Protein AF-X0YEM8-F1 (afdb_monomer_lite)

Sequence (252 aa):
GNGTISANGGGRAYGDGAGGRVKIEYATKDTTNPIDADKVYAHTGTGGDLGGAGTIFYKPSSQTSGDLVVDNNNNAGRDTPIPTNSFAGTLPTLTLEKVAIRGKAKVGIPEDVNLVVNGDFINTNGTFTAGTNSTVILATTNQVRVTGSNTFYNLTCATARKVISFEAGRTNTVNGQLYLRRVTLISTEPEMWWGLNLDKDTGSHDVRVVAVQDSDARAGQEIVAEASWDNGHNENWLFLKPVGLRFMEGRI

Foldseek 3Di:
DLAAAAQEQDADQAETGFWEEAEDEEADDDPVRHPPPVRYATAYDDHHATAAWYWYWYHHPPDPATEIETAHQLDQHDADEDDFDDDPDAQTEDEHQEYAYDNAGHYEHEASHEYEHQEEYHYDHYAAAYYHNYEYEDEHQEEYEHEAEYEAQHYEYDNAPYEYEYEFPHEYEHAAEYEAERYEYYYPDAPGEDEYAQAAPHGDYDAEQYEYHRYEHVNHAQAEHECYHDPDNYHSYHDHRHPPDDDPPDDD

Organism: NCBI:txid412755

pLDDT: mean 90.94, std 12.31, range [40.94, 98.88]

Secondary structure (DSSP, 8-state):
----EEEE----TT--PPP-EEEEEES--SSSS---GGGEEEE--SSSS--BPEEEEEEETT-SS-EEEEE-TT---BEEEPP----TTS--EEEESEEEEETT-EEEEPTT-EEEESS-EEESS-EEEEPTT-EEEE--SSEEEEES-EEESEEEE-STTEEEEEPTT-EEEESSEEEEESEEEEESSTTSPEEEEE-TTT-EEEEES-EE-SEE-TTSPPEEEET-EE-S--BSEEEEPPTT--------

Radius of gyration: 20.25 Å; chains: 1; bounding box: 51×45×61 Å

Structure (mmCIF, N/CA/C/O backbone):
data_AF-X0YEM8-F1
#
_entry.id   AF-X0YEM8-F1
#
loop_
_atom_site.group_PDB
_atom_site.id
_atom_site.type_symbol
_atom_site.label_atom_id
_atom_site.label_alt_id
_atom_site.label_comp_id
_atom_site.label_asym_id
_atom_site.label_entity_id
_atom_site.label_seq_id
_atom_site.pdbx_PDB_ins_code
_atom_site.Cartn_x
_atom_site.Cartn_y
_atom_site.Cartn_z
_atom_site.occupancy
_atom_site.B_iso_or_equiv
_atom_site.auth_seq_id
_atom_site.auth_comp_id
_atom_site.auth_asym_id
_atom_site.auth_atom_id
_atom_site.pdbx_PDB_model_num
ATOM 1 N N . GLY A 1 1 ? 16.562 -21.104 -20.573 1.00 63.62 1 GLY A N 1
ATOM 2 C CA . GLY A 1 1 ? 17.250 -20.089 -21.401 1.00 63.62 1 GLY A CA 1
ATOM 3 C C . GLY A 1 1 ? 17.574 -18.859 -20.566 1.00 63.62 1 GLY A C 1
ATOM 4 O O . GLY A 1 1 ? 16.919 -18.646 -19.550 1.00 63.62 1 GLY A O 1
ATOM 5 N N . ASN A 1 2 ? 18.562 -18.063 -20.987 1.00 76.62 2 ASN A N 1
ATOM 6 C CA . ASN A 1 2 ? 19.033 -16.854 -20.281 1.00 76.62 2 ASN A CA 1
ATOM 7 C C . ASN A 1 2 ? 18.440 -15.548 -20.846 1.00 76.62 2 ASN A C 1
ATOM 9 O O . ASN A 1 2 ? 18.997 -14.478 -20.628 1.00 76.62 2 ASN A O 1
ATOM 13 N N . GLY A 1 3 ? 17.354 -15.636 -21.622 1.00 85.12 3 GLY A N 1
ATOM 14 C CA . GLY A 1 3 ? 16.717 -14.465 -22.225 1.00 85.12 3 GLY A CA 1
ATOM 15 C C . GLY A 1 3 ? 16.134 -13.521 -21.175 1.00 85.12 3 GLY A C 1
ATOM 16 O O . GLY A 1 3 ? 15.725 -13.962 -20.102 1.00 85.12 3 GLY A O 1
ATOM 17 N N . THR A 1 4 ? 16.086 -12.234 -21.507 1.00 90.88 4 THR A N 1
ATOM 18 C CA . THR A 1 4 ? 15.540 -11.177 -20.654 1.00 90.88 4 THR A CA 1
ATOM 19 C C . THR A 1 4 ? 14.466 -10.389 -21.396 1.00 90.88 4 THR A C 1
ATOM 21 O O . THR A 1 4 ? 14.486 -10.273 -22.622 1.00 90.88 4 THR A O 1
ATOM 24 N N . ILE A 1 5 ? 13.521 -9.836 -20.640 1.00 93.06 5 ILE A N 1
ATOM 25 C CA . ILE A 1 5 ? 12.563 -8.834 -21.106 1.00 93.06 5 ILE A CA 1
ATOM 26 C C . ILE A 1 5 ? 12.944 -7.535 -20.404 1.00 93.06 5 ILE A C 1
ATOM 28 O O . ILE A 1 5 ? 12.962 -7.483 -19.177 1.00 93.06 5 ILE A O 1
ATOM 32 N N . SER A 1 6 ? 13.281 -6.494 -21.163 1.00 92.94 6 SER A N 1
ATOM 33 C CA . SER A 1 6 ? 13.756 -5.230 -20.599 1.00 92.94 6 SER A CA 1
ATOM 34 C C . SER A 1 6 ? 13.054 -4.040 -21.238 1.00 92.94 6 SER A C 1
ATOM 36 O O . SER A 1 6 ? 13.001 -3.925 -22.461 1.00 92.94 6 SER A O 1
ATOM 38 N N . ALA A 1 7 ? 12.539 -3.150 -20.395 1.00 93.81 7 ALA A N 1
ATOM 39 C CA . ALA A 1 7 ? 11.988 -1.856 -20.765 1.00 93.81 7 ALA A CA 1
ATOM 40 C C . ALA A 1 7 ? 12.703 -0.755 -19.959 1.00 93.81 7 ALA A C 1
ATOM 42 O O . ALA A 1 7 ? 12.150 -0.184 -19.016 1.00 93.81 7 ALA A O 1
ATOM 43 N N . ASN A 1 8 ? 13.972 -0.519 -20.301 1.00 90.31 8 ASN A N 1
ATOM 44 C CA . ASN A 1 8 ? 14.860 0.434 -19.633 1.00 90.31 8 ASN A CA 1
ATOM 45 C C . ASN A 1 8 ? 14.820 1.813 -20.319 1.00 90.31 8 ASN A C 1
ATOM 47 O O . ASN A 1 8 ? 14.841 1.898 -21.548 1.00 90.31 8 ASN A O 1
ATOM 51 N N . GLY A 1 9 ? 14.797 2.876 -19.515 1.00 91.44 9 GLY A N 1
ATOM 52 C CA . GLY A 1 9 ? 14.817 4.274 -19.954 1.00 91.44 9 GLY A CA 1
ATOM 53 C C . GLY A 1 9 ? 16.081 4.755 -20.689 1.00 91.44 9 GLY A C 1
ATOM 54 O O . GLY A 1 9 ? 16.074 5.842 -21.267 1.00 91.44 9 GLY A O 1
ATOM 55 N N . GLY A 1 10 ? 17.156 3.966 -20.717 1.00 88.31 10 GLY A N 1
ATOM 56 C CA . GLY A 1 10 ? 18.392 4.259 -21.440 1.00 88.31 10 GLY A CA 1
ATOM 57 C C . GLY A 1 10 ? 19.529 4.739 -20.537 1.00 88.31 10 GLY A C 1
ATOM 58 O O . GLY A 1 10 ? 19.727 4.223 -19.445 1.00 88.31 10 GLY A O 1
ATOM 59 N N . GLY A 1 11 ? 20.344 5.662 -21.041 1.00 81.75 11 GLY A N 1
ATOM 60 C CA . GLY A 1 11 ? 21.534 6.151 -20.346 1.00 81.75 11 GLY A CA 1
ATOM 61 C C . GLY A 1 11 ? 22.228 7.236 -21.160 1.00 81.75 11 GLY A C 1
ATOM 62 O O . GLY A 1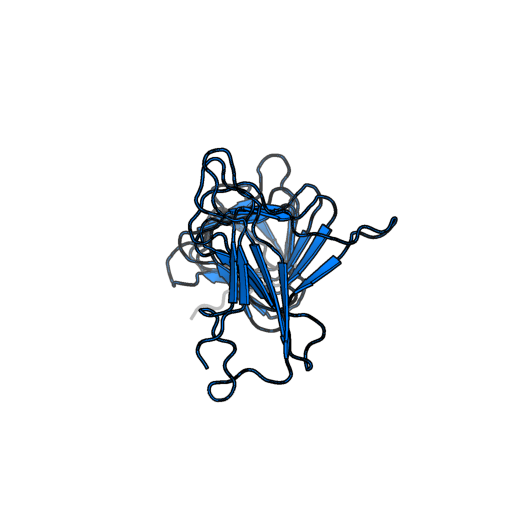 11 ? 23.097 6.922 -21.978 1.00 81.75 11 GLY A O 1
ATOM 63 N N . ARG A 1 12 ? 21.844 8.504 -20.996 1.00 76.75 12 ARG A N 1
ATOM 64 C CA . ARG A 1 12 ? 22.531 9.647 -21.628 1.00 76.75 12 ARG A CA 1
ATOM 65 C C . ARG A 1 12 ? 22.916 10.703 -20.598 1.00 76.75 12 ARG A C 1
ATOM 67 O O . ARG A 1 12 ? 22.253 10.894 -19.590 1.00 76.75 12 ARG A O 1
ATOM 74 N N . ALA A 1 13 ? 23.998 11.428 -20.883 1.00 77.25 13 ALA A N 1
ATOM 75 C CA . ALA A 1 13 ? 24.589 12.393 -19.950 1.00 77.25 13 ALA A CA 1
ATOM 76 C C . ALA A 1 13 ? 23.632 13.514 -19.499 1.00 77.25 13 ALA A C 1
ATOM 78 O O . ALA A 1 13 ? 23.799 14.045 -18.407 1.00 77.25 13 ALA A O 1
ATOM 79 N N . TYR A 1 14 ? 22.637 13.860 -20.322 1.00 78.19 14 TYR A N 1
ATOM 80 C CA . TYR A 1 14 ? 21.722 14.984 -20.087 1.00 78.19 14 TYR A CA 1
ATOM 81 C C . TYR A 1 14 ? 20.282 14.554 -19.781 1.00 78.19 14 TYR A C 1
ATOM 83 O O . TYR A 1 14 ? 19.378 15.382 -19.841 1.00 78.19 14 TYR A O 1
ATOM 91 N N . GLY A 1 15 ? 20.062 13.273 -19.474 1.00 80.19 15 GLY A N 1
ATOM 92 C CA . GLY A 1 15 ? 18.762 12.762 -19.057 1.00 80.19 15 GLY A CA 1
ATOM 93 C C . GLY A 1 15 ? 18.400 11.428 -19.689 1.00 80.19 15 GLY A C 1
ATOM 94 O O . GLY A 1 15 ? 18.788 11.120 -20.822 1.00 80.19 15 GLY A O 1
ATOM 95 N N . ASP A 1 16 ? 17.601 10.680 -18.944 1.00 85.25 16 ASP A N 1
ATOM 96 C CA . ASP A 1 16 ? 17.104 9.369 -19.318 1.00 85.25 16 ASP A CA 1
ATOM 97 C C . ASP A 1 16 ? 15.598 9.369 -19.548 1.00 85.25 16 ASP A C 1
ATOM 99 O O . ASP A 1 16 ? 14.837 10.161 -18.987 1.00 85.25 16 ASP A O 1
ATOM 103 N N . GLY A 1 17 ? 15.150 8.413 -20.358 1.00 87.69 17 GLY A N 1
ATOM 104 C CA . GLY A 1 17 ? 13.744 8.054 -20.398 1.00 87.69 17 GLY A CA 1
ATOM 105 C C . GLY A 1 17 ? 13.287 7.462 -19.064 1.00 87.69 17 GLY A C 1
ATOM 106 O O . GLY A 1 17 ? 14.077 6.949 -18.272 1.00 87.69 17 GLY A O 1
ATOM 107 N N . ALA A 1 18 ? 11.977 7.496 -18.830 1.00 90.69 18 ALA A N 1
ATOM 108 C CA . ALA A 1 18 ? 11.372 6.706 -17.766 1.00 90.69 18 ALA A CA 1
ATOM 109 C C . ALA A 1 18 ? 11.476 5.204 -18.074 1.00 90.69 18 ALA A C 1
ATOM 111 O O . ALA A 1 18 ? 11.616 4.796 -19.232 1.00 90.69 18 ALA A O 1
ATOM 112 N N . GLY A 1 19 ? 11.353 4.377 -17.039 1.00 91.56 19 GLY A N 1
ATOM 113 C CA . GLY A 1 19 ? 11.142 2.951 -17.217 1.00 91.56 19 GLY A CA 1
ATOM 114 C C . GLY A 1 19 ? 9.874 2.684 -18.021 1.00 91.56 19 GLY A C 1
ATOM 115 O O . GLY A 1 19 ? 8.855 3.362 -17.881 1.00 91.56 19 GLY A O 1
ATOM 116 N N . GLY A 1 20 ? 9.944 1.694 -18.906 1.00 92.50 20 GLY A N 1
ATOM 117 C CA . GLY A 1 20 ? 8.800 1.316 -19.719 1.00 92.50 20 GLY A CA 1
ATOM 118 C C . GLY A 1 20 ? 7.769 0.498 -18.940 1.00 92.50 20 GLY A C 1
ATOM 119 O O . GLY A 1 20 ? 7.817 0.350 -17.717 1.00 92.50 20 GLY A O 1
ATOM 120 N N . ARG A 1 21 ? 6.804 -0.048 -19.681 1.00 92.75 21 ARG A N 1
ATOM 121 C CA . ARG A 1 21 ? 5.736 -0.891 -19.138 1.00 92.75 21 ARG A CA 1
ATOM 122 C C . ARG A 1 21 ? 5.833 -2.267 -19.765 1.00 92.75 21 ARG A C 1
ATOM 124 O O . ARG A 1 21 ? 5.813 -2.385 -20.988 1.00 92.75 21 ARG A O 1
ATOM 131 N N . VAL A 1 22 ? 5.913 -3.290 -18.932 1.00 94.50 22 VAL A N 1
ATOM 132 C CA . VAL A 1 22 ? 5.922 -4.686 -19.361 1.00 94.50 22 VAL A CA 1
ATOM 133 C C . VAL A 1 22 ? 4.646 -5.345 -18.858 1.00 94.50 22 VAL A C 1
ATOM 135 O O . VAL A 1 22 ? 4.311 -5.245 -17.682 1.00 94.50 22 VAL A O 1
ATOM 138 N N . LYS A 1 23 ? 3.925 -6.031 -19.743 1.00 94.31 23 LYS A N 1
ATOM 139 C CA . LYS A 1 23 ? 2.783 -6.869 -19.377 1.00 94.31 23 LYS A CA 1
ATOM 140 C C . LYS A 1 23 ? 3.095 -8.309 -19.747 1.00 94.31 23 LYS A C 1
ATOM 142 O O . LYS A 1 23 ? 3.463 -8.576 -20.888 1.00 94.31 23 LYS A O 1
ATOM 147 N N . ILE A 1 24 ? 2.924 -9.216 -18.794 1.00 93.81 24 ILE A N 1
ATOM 148 C CA . ILE A 1 24 ? 3.114 -10.651 -18.989 1.00 93.81 24 ILE A CA 1
ATOM 149 C C . ILE A 1 24 ? 1.841 -11.364 -18.547 1.00 93.81 24 ILE A C 1
ATOM 151 O O . ILE A 1 24 ? 1.489 -11.364 -17.366 1.00 93.81 24 ILE A O 1
ATOM 155 N N . GLU A 1 25 ? 1.163 -11.977 -19.514 1.00 94.44 25 GLU A N 1
ATOM 156 C CA . GLU A 1 25 ? 0.054 -12.899 -19.275 1.00 94.44 25 GLU A CA 1
ATOM 157 C C . GLU A 1 25 ? 0.549 -14.334 -19.451 1.00 94.44 25 GLU A C 1
ATOM 159 O O . GLU A 1 25 ? 1.291 -14.625 -20.390 1.00 94.44 25 GLU A O 1
ATOM 164 N N . TYR A 1 26 ? 0.185 -15.223 -18.532 1.00 92.75 26 TYR A N 1
ATOM 165 C CA . TYR A 1 26 ? 0.709 -16.591 -18.496 1.00 92.75 26 TYR A CA 1
ATOM 166 C C . TYR A 1 26 ? -0.333 -17.576 -17.966 1.00 92.75 26 TYR A C 1
ATOM 168 O O . TYR A 1 26 ? -1.237 -17.181 -17.245 1.00 92.75 26 TYR A O 1
ATOM 176 N N . ALA A 1 27 ? -0.227 -18.861 -18.308 1.00 93.06 27 ALA A N 1
ATOM 177 C CA . ALA A 1 27 ? -1.164 -19.872 -17.807 1.00 93.06 27 ALA A CA 1
ATOM 178 C C . ALA A 1 27 ? -0.830 -20.297 -16.370 1.00 93.06 27 ALA A C 1
ATOM 180 O O . ALA A 1 27 ? -1.664 -20.209 -15.471 1.00 93.06 27 ALA A O 1
ATOM 181 N N . THR A 1 28 ? 0.416 -20.717 -16.151 1.00 88.31 28 THR A N 1
ATOM 182 C CA . THR A 1 28 ? 0.949 -21.132 -14.851 1.00 88.31 28 THR A CA 1
ATOM 183 C C . THR A 1 28 ? 2.344 -20.550 -14.647 1.00 88.31 28 THR A C 1
ATOM 185 O O . THR A 1 28 ? 3.084 -20.318 -15.604 1.00 88.31 28 THR A O 1
ATOM 188 N N . LYS A 1 29 ? 2.685 -20.276 -13.387 1.00 85.56 29 LYS A N 1
ATOM 189 C CA . LYS A 1 29 ? 4.035 -19.927 -12.942 1.00 85.56 29 LYS A CA 1
ATOM 190 C C . LYS A 1 29 ? 4.343 -20.793 -11.731 1.00 85.56 29 LYS A C 1
ATOM 192 O O . LYS A 1 29 ? 3.634 -20.719 -10.731 1.00 85.56 29 LYS A O 1
ATOM 197 N N . ASP A 1 30 ? 5.395 -21.588 -11.824 1.00 82.00 30 ASP A N 1
ATOM 198 C CA . ASP A 1 30 ? 5.855 -22.488 -10.765 1.00 82.00 30 ASP A CA 1
ATOM 199 C C . ASP A 1 30 ? 7.374 -22.699 -10.883 1.00 82.00 30 ASP A C 1
ATOM 201 O O . ASP A 1 30 ? 8.042 -22.034 -11.676 1.00 82.00 30 ASP A O 1
ATOM 205 N N . THR A 1 31 ? 7.947 -23.591 -10.077 1.00 79.12 31 THR A N 1
ATOM 206 C CA . THR A 1 31 ? 9.392 -23.875 -10.093 1.00 79.12 31 THR A CA 1
ATOM 207 C C . THR A 1 31 ? 9.874 -24.545 -11.384 1.00 79.12 31 THR A C 1
ATOM 209 O O . THR A 1 31 ? 11.061 -24.477 -11.693 1.00 79.12 31 THR A O 1
ATOM 212 N N . THR A 1 32 ? 8.980 -25.174 -12.148 1.00 79.25 32 THR A N 1
ATOM 213 C CA . THR A 1 32 ? 9.265 -25.812 -13.444 1.00 79.25 32 THR A CA 1
ATOM 214 C C . THR A 1 32 ? 9.013 -24.876 -14.630 1.00 79.25 32 THR A C 1
ATOM 216 O O . THR A 1 32 ? 9.669 -25.008 -15.660 1.00 79.25 32 THR A O 1
ATOM 219 N N . ASN A 1 33 ? 8.137 -23.882 -14.458 1.00 75.00 33 ASN A N 1
ATOM 220 C CA . ASN A 1 33 ? 7.834 -22.810 -15.407 1.00 75.00 33 ASN A CA 1
ATOM 221 C C . ASN A 1 33 ? 8.029 -21.432 -14.749 1.00 75.00 33 ASN A C 1
ATOM 223 O O . ASN A 1 33 ? 7.054 -20.694 -14.547 1.00 75.00 33 ASN A O 1
ATOM 227 N N . PRO A 1 34 ? 9.261 -21.065 -14.356 1.00 80.31 34 PRO A N 1
ATOM 228 C CA . PRO A 1 34 ? 9.466 -19.820 -13.649 1.00 80.31 34 PRO A CA 1
ATOM 229 C C . PRO A 1 34 ? 9.387 -18.637 -14.614 1.00 80.31 34 PRO A C 1
ATOM 231 O O . PRO A 1 34 ? 9.993 -18.618 -15.685 1.00 80.31 34 PRO A O 1
ATOM 234 N N . ILE A 1 35 ? 8.682 -17.594 -14.185 1.00 82.50 35 ILE A N 1
ATOM 235 C CA . ILE A 1 35 ? 8.931 -16.238 -14.671 1.00 82.50 35 ILE A CA 1
ATOM 236 C C . ILE A 1 35 ? 9.874 -15.617 -13.652 1.00 82.50 35 ILE A C 1
ATOM 238 O O . ILE A 1 35 ? 9.424 -15.092 -12.624 1.00 82.50 35 ILE A O 1
ATOM 242 N N . ASP A 1 36 ? 11.172 -15.788 -13.904 1.00 75.38 36 ASP A N 1
ATOM 243 C CA . ASP A 1 36 ? 12.240 -15.278 -13.050 1.00 75.38 36 ASP A CA 1
ATOM 244 C C . ASP A 1 36 ? 12.080 -13.762 -12.933 1.00 75.38 36 ASP A C 1
ATOM 246 O O . ASP A 1 36 ? 12.206 -13.032 -13.920 1.00 75.38 36 ASP A O 1
ATOM 250 N N . ALA A 1 37 ? 11.788 -13.281 -11.723 1.00 72.19 37 ALA A N 1
ATOM 251 C CA . ALA A 1 37 ? 11.669 -11.845 -11.468 1.00 72.19 37 ALA A CA 1
ATOM 252 C C . ALA A 1 37 ? 12.976 -11.109 -11.813 1.00 72.19 37 ALA A C 1
ATOM 254 O O . ALA A 1 37 ? 12.942 -9.944 -12.194 1.00 72.19 37 ALA A O 1
ATOM 255 N N . ASP A 1 38 ? 14.098 -11.830 -11.771 1.00 79.56 38 ASP A N 1
ATOM 256 C CA . ASP A 1 38 ? 15.428 -11.370 -12.157 1.00 79.56 38 ASP A CA 1
ATOM 257 C C . ASP A 1 38 ? 15.692 -11.486 -13.666 1.00 79.56 38 ASP A C 1
ATOM 259 O O . ASP A 1 38 ? 16.839 -11.468 -14.087 1.00 79.56 38 ASP A O 1
ATOM 263 N N . LYS A 1 39 ? 14.671 -11.667 -14.509 1.00 86.88 39 LYS A N 1
ATOM 264 C CA . LYS A 1 39 ? 14.808 -11.636 -15.980 1.00 86.88 39 LYS A CA 1
ATOM 265 C C . LYS A 1 39 ? 13.842 -10.673 -16.654 1.00 86.88 39 LYS A C 1
ATOM 267 O O . LYS A 1 39 ? 13.898 -10.512 -17.875 1.00 86.88 39 LYS A O 1
ATOM 272 N N . VAL A 1 40 ? 12.968 -10.035 -15.882 1.00 93.00 40 VAL A N 1
ATOM 273 C CA . VAL A 1 40 ? 12.006 -9.055 -16.376 1.00 93.00 40 VAL A CA 1
ATOM 274 C C . VAL A 1 40 ? 12.265 -7.740 -15.666 1.00 93.00 40 VAL A C 1
ATOM 276 O O . VAL A 1 40 ? 12.087 -7.630 -14.456 1.00 93.00 40 VAL A O 1
ATOM 279 N N . TYR A 1 41 ? 12.667 -6.736 -16.433 1.00 92.25 41 TYR A N 1
ATOM 280 C CA . TYR A 1 41 ? 13.091 -5.451 -15.903 1.00 92.25 41 TYR A CA 1
ATOM 281 C C . TYR A 1 41 ? 12.315 -4.319 -16.557 1.00 92.25 41 TYR A C 1
ATOM 283 O O . TYR A 1 41 ? 12.183 -4.248 -17.779 1.00 92.25 41 TYR A O 1
ATOM 291 N N . ALA A 1 42 ? 11.850 -3.393 -15.733 1.00 94.88 42 ALA A N 1
ATOM 292 C CA . ALA A 1 42 ? 11.354 -2.106 -16.171 1.00 94.88 42 ALA A CA 1
ATOM 293 C C . ALA A 1 42 ? 11.794 -1.084 -15.126 1.00 94.88 42 ALA A C 1
ATOM 295 O O . ALA A 1 42 ? 11.372 -1.176 -13.979 1.00 94.88 42 ALA A O 1
ATOM 296 N N . HIS A 1 43 ? 12.663 -0.152 -15.506 1.00 95.19 43 HIS A N 1
ATOM 297 C CA . HIS A 1 43 ? 13.191 0.892 -14.625 1.00 95.19 43 HIS A CA 1
ATOM 298 C C . HIS A 1 43 ? 13.784 2.036 -15.455 1.00 95.19 43 HIS A C 1
ATOM 300 O O . HIS A 1 43 ? 14.072 1.857 -16.643 1.00 95.19 43 HIS A O 1
ATOM 306 N N . THR A 1 44 ? 13.974 3.208 -14.845 1.00 94.06 44 THR A N 1
ATOM 307 C CA . THR A 1 44 ? 14.719 4.306 -15.482 1.00 94.06 44 THR A CA 1
ATOM 308 C C . THR A 1 44 ? 16.151 3.888 -15.834 1.00 94.06 44 THR A C 1
ATOM 310 O O . THR A 1 44 ? 16.6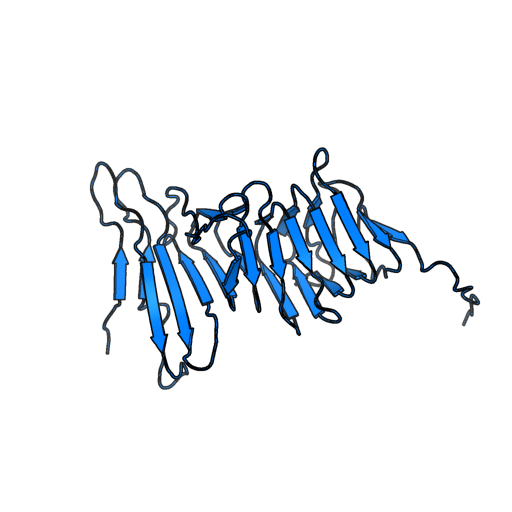60 2.876 -15.344 1.00 94.06 44 THR A O 1
ATOM 313 N N . GLY A 1 45 ? 16.806 4.680 -16.679 1.00 90.94 45 GLY A N 1
ATOM 314 C CA . GLY A 1 45 ? 18.241 4.571 -16.922 1.00 90.94 45 GLY A CA 1
ATOM 315 C C . GLY A 1 45 ? 19.123 4.955 -15.722 1.00 90.94 45 GLY A C 1
ATOM 316 O O . GLY A 1 45 ? 18.651 5.053 -14.591 1.00 90.94 45 GLY A O 1
ATOM 317 N N . THR A 1 46 ? 20.421 5.154 -15.966 1.00 88.94 46 THR A N 1
ATOM 318 C CA . THR A 1 46 ? 21.407 5.579 -14.948 1.00 88.94 46 THR A CA 1
ATOM 319 C C . THR A 1 46 ? 22.186 6.862 -15.299 1.00 88.94 46 THR A C 1
ATOM 321 O O . THR A 1 46 ? 23.171 7.176 -14.633 1.00 88.94 46 THR A O 1
ATOM 324 N N . GLY A 1 47 ? 21.832 7.567 -16.371 1.00 83.06 47 GLY A N 1
ATOM 325 C CA . GLY A 1 47 ? 22.480 8.778 -16.873 1.00 83.06 47 GLY A CA 1
ATOM 326 C C . GLY A 1 47 ? 21.723 10.073 -16.551 1.00 83.06 47 GLY A C 1
ATOM 327 O O . GLY A 1 47 ? 20.503 10.147 -16.645 1.00 83.06 47 GLY A O 1
ATOM 328 N N . GLY A 1 48 ? 22.476 11.128 -16.217 1.00 86.38 48 GLY A N 1
ATOM 329 C CA . GLY A 1 48 ? 21.945 12.485 -16.046 1.00 86.38 48 GLY A CA 1
ATOM 330 C C . GLY A 1 48 ? 20.723 12.560 -15.122 1.00 86.38 48 GLY A C 1
ATOM 331 O O . GLY A 1 48 ? 20.723 12.002 -14.024 1.00 86.38 48 GLY A O 1
ATOM 332 N N . ASP A 1 49 ? 19.685 13.262 -15.582 1.00 89.62 49 ASP A N 1
ATOM 333 C CA . ASP A 1 49 ? 18.384 13.319 -14.918 1.00 89.62 49 ASP A CA 1
ATOM 334 C C . ASP A 1 49 ? 17.588 12.024 -15.128 1.00 89.62 49 ASP A C 1
ATOM 336 O O . ASP A 1 49 ? 17.219 11.662 -16.246 1.00 89.62 49 ASP A O 1
ATOM 340 N N . LEU A 1 50 ? 17.278 11.348 -14.023 1.00 92.88 50 LEU A N 1
ATOM 341 C CA . LEU A 1 50 ? 16.614 10.048 -14.027 1.00 92.88 50 LEU A CA 1
ATOM 342 C C . LEU A 1 50 ? 15.094 10.208 -14.183 1.00 92.88 50 LEU A C 1
ATOM 344 O O . LEU A 1 50 ? 14.445 10.914 -13.402 1.00 92.88 50 LEU A O 1
ATOM 348 N N . GLY A 1 51 ? 14.516 9.512 -15.161 1.00 93.00 51 GLY A N 1
ATOM 349 C CA . GLY A 1 51 ? 13.077 9.433 -15.386 1.00 93.00 51 GLY A CA 1
ATOM 350 C C . GLY A 1 51 ? 12.319 8.649 -14.306 1.00 93.00 51 GLY A C 1
ATOM 351 O O . GLY A 1 51 ? 12.855 8.278 -13.260 1.00 93.00 51 GLY A O 1
ATOM 352 N N . GLY A 1 52 ? 11.026 8.428 -14.547 1.00 94.44 52 GLY A N 1
ATOM 353 C CA . GLY A 1 52 ? 10.178 7.624 -13.664 1.00 94.44 52 GLY A CA 1
ATOM 354 C C . GLY A 1 52 ? 10.571 6.145 -13.634 1.00 94.44 52 GLY A C 1
ATOM 355 O O . GLY A 1 52 ? 11.255 5.645 -14.528 1.00 94.44 52 GLY A O 1
ATOM 356 N N . ALA A 1 53 ? 10.105 5.440 -12.610 1.00 96.06 53 ALA A N 1
ATOM 357 C CA . ALA A 1 53 ? 10.197 3.993 -12.487 1.00 96.06 53 ALA A CA 1
ATOM 358 C C . ALA A 1 53 ? 9.508 3.271 -13.648 1.00 96.06 53 ALA A C 1
ATOM 360 O O . ALA A 1 53 ? 8.629 3.813 -14.319 1.00 96.06 53 ALA A O 1
ATOM 361 N N . GLY A 1 54 ? 9.903 2.021 -13.873 1.00 95.75 54 GLY A N 1
ATOM 362 C CA . GLY A 1 54 ? 9.192 1.149 -14.792 1.00 95.75 54 GLY A CA 1
ATOM 363 C C . GLY A 1 54 ? 8.151 0.319 -14.062 1.00 95.75 54 GLY A C 1
ATOM 364 O O . GLY A 1 54 ? 8.164 0.183 -12.837 1.00 95.75 54 GLY A O 1
ATOM 365 N N . THR A 1 55 ? 7.227 -0.241 -14.836 1.00 95.44 55 THR A N 1
ATOM 366 C CA . THR A 1 55 ? 6.146 -1.075 -14.304 1.00 95.44 55 THR A CA 1
ATOM 367 C C . THR A 1 55 ? 6.119 -2.428 -14.988 1.00 95.44 55 THR A C 1
ATOM 369 O O . THR A 1 55 ? 6.341 -2.541 -16.196 1.00 95.44 55 THR A O 1
ATOM 372 N N . ILE A 1 56 ? 5.825 -3.463 -14.210 1.00 95.50 56 ILE A N 1
ATOM 373 C CA . ILE A 1 56 ? 5.654 -4.824 -14.700 1.00 95.50 56 ILE A CA 1
ATOM 374 C C . ILE A 1 56 ? 4.335 -5.358 -14.155 1.00 95.50 56 ILE A C 1
ATOM 376 O O . ILE A 1 56 ? 4.148 -5.435 -12.943 1.00 95.50 56 ILE A O 1
ATOM 380 N N . PHE A 1 57 ? 3.424 -5.723 -15.050 1.00 95.19 57 PHE A N 1
ATOM 381 C CA . PHE A 1 57 ? 2.140 -6.320 -14.710 1.00 95.19 57 PHE A CA 1
ATOM 382 C C . PHE A 1 57 ? 2.147 -7.811 -15.044 1.00 95.19 57 PHE A C 1
ATOM 384 O O . PHE A 1 57 ? 2.311 -8.190 -16.208 1.00 95.19 57 PHE A O 1
ATOM 391 N N . TYR A 1 58 ? 1.957 -8.646 -14.028 1.00 94.75 58 TYR A N 1
ATOM 392 C CA . TYR A 1 58 ? 1.911 -10.101 -14.137 1.00 94.75 58 TYR A CA 1
ATOM 393 C C . TYR A 1 58 ? 0.483 -10.586 -13.922 1.00 94.75 58 TYR A C 1
ATOM 395 O O . TYR A 1 58 ? -0.078 -10.375 -12.850 1.00 94.75 58 TYR A O 1
ATOM 403 N N . LYS A 1 59 ? -0.094 -11.285 -14.900 1.00 94.88 59 LYS A N 1
ATOM 404 C CA . LYS A 1 59 ? -1.463 -11.799 -14.795 1.00 94.88 59 LYS A CA 1
ATOM 405 C C . LYS A 1 59 ? -1.553 -13.270 -15.217 1.00 94.88 59 LYS A C 1
ATOM 407 O O . LYS A 1 59 ? -1.384 -13.557 -16.405 1.00 94.88 59 LYS A O 1
ATOM 412 N N . PRO A 1 60 ? -1.848 -14.202 -14.297 1.00 93.75 60 PRO A N 1
ATOM 413 C CA . PRO A 1 60 ? -2.172 -15.563 -14.685 1.00 93.75 60 PRO A CA 1
ATOM 414 C C . PRO A 1 60 ? -3.545 -15.608 -15.374 1.00 93.75 60 PRO A C 1
ATOM 416 O O . PRO A 1 60 ? -4.457 -14.858 -15.024 1.00 93.75 60 PRO A O 1
ATOM 419 N N . SER A 1 61 ? -3.730 -16.513 -16.333 1.00 94.44 61 SER A N 1
ATOM 420 C CA . SER A 1 61 ? -4.978 -16.647 -17.096 1.00 94.44 61 SER A CA 1
ATOM 421 C C . SER A 1 61 ? -6.162 -17.103 -16.238 1.00 94.44 61 SER A C 1
ATOM 423 O O . SER A 1 61 ? -7.306 -16.979 -16.664 1.00 94.44 61 SER A O 1
ATOM 425 N N . SER A 1 62 ? -5.894 -17.636 -15.043 1.00 93.31 62 SER A N 1
ATOM 426 C CA . SER A 1 62 ? -6.897 -18.026 -14.049 1.00 93.31 62 SER A CA 1
ATOM 427 C C . SER A 1 62 ? -7.432 -16.859 -13.212 1.00 93.31 62 SER A C 1
ATOM 429 O O . SER A 1 62 ? -8.457 -17.025 -12.555 1.00 93.31 62 SER A O 1
ATOM 431 N N . GLN A 1 63 ? -6.770 -15.696 -13.217 1.00 92.25 63 GLN A N 1
ATOM 432 C CA . GLN A 1 63 ? -7.184 -14.521 -12.447 1.00 92.25 63 GLN A CA 1
ATOM 433 C C . GLN A 1 63 ? -7.774 -13.434 -13.349 1.00 92.25 63 GLN A C 1
ATOM 435 O O . GLN A 1 63 ? -7.388 -13.239 -14.506 1.00 92.25 63 GLN A O 1
ATOM 440 N N . THR A 1 64 ? -8.730 -12.687 -12.802 1.00 91.44 64 THR A N 1
ATOM 441 C CA . THR A 1 64 ? -9.342 -11.534 -13.476 1.00 91.44 64 THR A CA 1
ATOM 442 C C . THR A 1 64 ? -8.452 -10.295 -13.391 1.00 91.44 64 THR A C 1
ATOM 444 O O . THR A 1 64 ? -8.410 -9.514 -14.345 1.00 91.44 64 THR A O 1
ATOM 447 N N . SER A 1 65 ? -7.692 -10.160 -12.302 1.00 93.00 65 SER A N 1
ATOM 448 C CA . SER A 1 65 ? -6.689 -9.120 -12.084 1.00 93.00 65 SER A CA 1
ATOM 449 C C . SER A 1 65 ? -5.288 -9.727 -11.912 1.00 93.00 65 SER A C 1
ATOM 451 O O . SER A 1 65 ? -5.112 -10.927 -12.116 1.00 93.00 65 SER A O 1
ATOM 453 N N . GLY A 1 66 ? -4.268 -8.909 -11.659 1.00 94.25 66 GLY A N 1
ATOM 454 C CA . GLY A 1 66 ? -2.885 -9.378 -11.576 1.00 94.25 66 GLY A CA 1
ATOM 455 C C . GLY A 1 66 ? -2.032 -8.548 -10.629 1.00 94.25 66 GLY A C 1
ATOM 456 O O . GLY A 1 66 ? -2.499 -7.572 -10.040 1.00 94.25 66 GLY A O 1
ATOM 457 N N . ASP A 1 67 ? -0.771 -8.936 -10.509 1.00 95.06 67 ASP A N 1
ATOM 458 C CA . ASP A 1 67 ? 0.219 -8.256 -9.685 1.00 95.06 67 ASP A CA 1
ATOM 459 C C . ASP A 1 67 ? 0.842 -7.091 -10.458 1.00 95.06 67 ASP A C 1
ATOM 461 O O . ASP A 1 67 ? 1.306 -7.266 -11.589 1.00 95.06 67 ASP A O 1
ATOM 465 N N . LEU A 1 68 ? 0.943 -5.924 -9.826 1.00 96.19 68 LEU A N 1
ATOM 466 C CA . LEU A 1 68 ? 1.751 -4.812 -10.316 1.00 96.19 68 LEU A CA 1
ATOM 467 C C . LEU A 1 68 ? 3.048 -4.710 -9.518 1.00 96.19 68 LEU A C 1
ATOM 469 O O . LEU A 1 68 ? 3.033 -4.584 -8.295 1.00 96.19 68 LEU A O 1
ATOM 473 N N . VAL A 1 69 ? 4.172 -4.688 -10.223 1.00 96.31 69 VAL A N 1
ATOM 474 C CA . VAL A 1 69 ? 5.482 -4.331 -9.681 1.00 96.31 69 VAL A CA 1
ATOM 475 C C . VAL A 1 69 ? 5.886 -2.978 -10.252 1.00 96.31 69 VAL A C 1
ATOM 477 O O . VAL A 1 69 ? 5.853 -2.789 -11.467 1.00 96.31 69 VAL A O 1
ATOM 480 N N . VAL A 1 70 ? 6.287 -2.052 -9.388 1.00 97.06 70 VAL A N 1
ATOM 481 C CA . VAL A 1 70 ? 6.899 -0.777 -9.757 1.00 97.06 70 VAL A CA 1
ATOM 482 C C . VAL A 1 70 ? 8.311 -0.745 -9.197 1.00 97.06 70 VAL A C 1
ATOM 484 O O . VAL A 1 70 ? 8.521 -0.875 -7.989 1.00 97.06 70 VAL A O 1
ATOM 487 N N . ASP A 1 71 ? 9.285 -0.608 -10.086 1.00 96.25 71 ASP A N 1
ATOM 488 C CA . ASP A 1 71 ? 10.695 -0.749 -9.756 1.00 96.25 71 ASP A CA 1
ATOM 489 C C . ASP A 1 71 ? 11.501 0.344 -10.447 1.00 96.25 71 ASP A C 1
ATOM 491 O O . ASP A 1 71 ? 11.301 0.640 -11.626 1.00 96.25 71 ASP A O 1
ATOM 495 N N . ASN A 1 72 ? 12.419 0.956 -9.706 1.00 95.69 72 ASN A N 1
ATOM 496 C CA . ASN A 1 72 ? 13.363 1.904 -10.279 1.00 95.69 72 ASN A CA 1
ATOM 497 C C . ASN A 1 72 ? 14.819 1.456 -10.147 1.00 95.69 72 ASN A C 1
ATOM 499 O O . ASN A 1 72 ? 15.728 2.246 -10.377 1.00 95.69 72 ASN A O 1
ATOM 503 N N . ASN A 1 73 ? 15.067 0.192 -9.795 1.00 95.12 73 ASN A N 1
ATOM 504 C CA . ASN A 1 73 ? 16.402 -0.393 -9.698 1.00 95.12 73 ASN A CA 1
ATOM 505 C C . ASN A 1 73 ? 17.363 0.439 -8.820 1.00 95.12 73 ASN A C 1
ATOM 507 O O . ASN A 1 73 ? 18.516 0.683 -9.159 1.00 95.12 73 ASN A O 1
ATOM 511 N N . ASN A 1 74 ? 16.846 0.923 -7.688 1.00 95.69 74 ASN A N 1
ATOM 512 C CA . ASN A 1 74 ? 17.514 1.802 -6.719 1.00 95.69 74 ASN A CA 1
ATOM 513 C C . ASN A 1 74 ? 17.876 3.211 -7.224 1.00 95.69 74 ASN A C 1
ATOM 515 O O . ASN A 1 74 ? 18.612 3.937 -6.539 1.00 95.69 74 ASN A O 1
ATOM 519 N N . ASN A 1 75 ? 17.306 3.638 -8.351 1.00 93.81 75 ASN A N 1
ATOM 520 C CA . ASN A 1 75 ? 17.438 4.989 -8.888 1.00 93.81 75 ASN A CA 1
ATOM 521 C C . ASN A 1 75 ? 16.361 5.914 -8.310 1.00 93.81 75 ASN A C 1
ATOM 523 O O . ASN A 1 75 ? 15.170 5.624 -8.361 1.00 93.81 75 ASN A O 1
ATOM 527 N N . ALA A 1 76 ? 16.765 7.061 -7.766 1.00 92.94 76 ALA A N 1
ATOM 528 C CA . ALA A 1 76 ? 15.849 8.032 -7.159 1.00 92.94 76 ALA A CA 1
ATOM 529 C C . ALA A 1 76 ? 15.268 9.007 -8.202 1.00 92.94 76 ALA A C 1
ATOM 531 O O . ALA A 1 76 ? 15.404 10.222 -8.067 1.00 92.94 76 ALA A O 1
ATOM 532 N N . GLY A 1 77 ? 14.655 8.465 -9.252 1.00 92.62 77 GLY A N 1
ATOM 533 C CA . GLY A 1 77 ? 14.106 9.235 -10.366 1.00 92.62 77 GLY A CA 1
ATOM 534 C C . GLY A 1 77 ? 12.834 10.032 -10.058 1.00 92.62 77 GLY A C 1
ATOM 535 O O . GLY A 1 77 ? 12.504 10.322 -8.899 1.00 92.62 77 GLY A O 1
ATOM 536 N N . ARG A 1 78 ? 12.143 10.436 -11.126 1.00 94.00 78 ARG A N 1
ATOM 537 C CA . ARG A 1 78 ? 10.876 11.187 -11.075 1.00 94.00 78 ARG A CA 1
ATOM 538 C C . ARG A 1 78 ? 9.695 10.302 -10.654 1.00 94.00 78 ARG A C 1
ATOM 540 O O . ARG A 1 78 ? 9.818 9.083 -10.532 1.00 94.00 78 ARG A O 1
ATOM 547 N N . ASP A 1 79 ? 8.552 10.938 -10.419 1.00 93.81 79 ASP A N 1
ATOM 548 C CA . ASP A 1 79 ? 7.316 10.245 -10.065 1.00 93.81 79 ASP A CA 1
ATOM 549 C C . ASP A 1 79 ? 6.815 9.360 -11.209 1.00 93.81 79 ASP A C 1
ATOM 551 O O . ASP A 1 79 ? 7.002 9.648 -12.392 1.00 93.81 79 ASP A O 1
ATOM 555 N N . THR A 1 80 ? 6.162 8.267 -10.831 1.00 94.06 80 THR A N 1
ATOM 556 C CA . THR A 1 80 ? 5.573 7.264 -11.722 1.00 94.06 80 THR A CA 1
ATOM 557 C C . THR A 1 80 ? 4.083 7.181 -11.415 1.00 94.06 80 THR A C 1
ATOM 559 O O . THR A 1 80 ? 3.672 6.373 -10.576 1.00 94.06 80 THR A O 1
ATOM 562 N N . PRO A 1 81 ? 3.257 8.045 -12.028 1.00 90.00 81 PRO A N 1
ATOM 563 C CA . PRO A 1 81 ? 1.814 7.965 -11.868 1.00 90.00 81 PRO A CA 1
ATOM 564 C C . PRO A 1 81 ? 1.310 6.632 -12.421 1.00 90.00 81 PRO A C 1
ATOM 566 O O . PRO A 1 81 ? 1.637 6.267 -13.555 1.00 90.00 81 PRO A O 1
ATOM 569 N N . ILE A 1 82 ? 0.511 5.898 -11.649 1.00 83.62 82 ILE A N 1
ATOM 570 C CA . ILE A 1 82 ? -0.145 4.697 -12.166 1.00 83.62 82 ILE A CA 1
ATOM 571 C C . ILE A 1 82 ? -1.261 5.149 -13.117 1.00 83.62 82 ILE A C 1
ATOM 573 O O . ILE A 1 82 ? -2.158 5.879 -12.690 1.00 83.62 82 ILE A O 1
ATOM 577 N N . PRO A 1 83 ? -1.224 4.754 -14.403 1.00 71.06 83 PRO A N 1
ATOM 578 C CA . PRO A 1 83 ? -2.219 5.199 -15.364 1.00 71.06 83 PRO A CA 1
ATOM 579 C C . PRO A 1 83 ? -3.585 4.611 -15.015 1.00 71.06 83 PRO A C 1
ATOM 581 O O . PRO A 1 83 ? -3.722 3.399 -14.840 1.00 71.06 83 PRO A O 1
ATOM 584 N N . THR A 1 84 ? -4.603 5.465 -14.982 1.00 68.44 84 THR A N 1
ATOM 585 C CA . THR A 1 84 ? -6.003 5.059 -14.888 1.00 68.44 84 THR A CA 1
ATOM 586 C C . THR A 1 84 ? -6.761 5.505 -16.130 1.00 68.44 84 THR A C 1
ATOM 588 O O . THR A 1 84 ? -6.447 6.514 -16.758 1.00 68.44 84 THR A O 1
ATOM 591 N N . ASN A 1 85 ? -7.738 4.706 -16.539 1.00 56.94 85 ASN A N 1
ATOM 592 C CA . ASN A 1 85 ? -8.664 5.042 -17.609 1.00 56.94 85 ASN A CA 1
ATOM 593 C C . ASN A 1 85 ? -9.807 5.886 -17.030 1.00 56.94 85 ASN A C 1
ATOM 595 O O . ASN A 1 85 ? -10.868 5.361 -16.711 1.00 56.94 85 ASN A O 1
ATOM 599 N N . SER A 1 86 ? -9.606 7.192 -16.868 1.00 52.25 86 SER A N 1
ATOM 600 C CA . SER A 1 86 ? -10.700 8.088 -16.487 1.00 52.25 86 SER A CA 1
ATOM 601 C C . SER A 1 86 ? -11.714 8.212 -17.636 1.00 52.25 86 SER A C 1
ATOM 603 O O . SER A 1 86 ? -11.422 8.753 -18.699 1.00 52.25 86 SER A O 1
ATOM 605 N N . PHE A 1 87 ? -12.926 7.692 -17.428 1.00 43.19 87 PHE A N 1
ATOM 606 C CA . PHE A 1 87 ? -14.115 8.002 -18.230 1.00 43.19 87 PHE A CA 1
ATOM 607 C C . PHE A 1 87 ? -15.122 8.714 -17.319 1.00 43.19 87 PHE A C 1
ATOM 609 O O . PHE A 1 87 ? -15.313 8.318 -16.172 1.00 43.19 87 PHE A O 1
ATOM 616 N N . ALA A 1 88 ? -15.722 9.800 -17.809 1.00 46.31 88 ALA A N 1
ATOM 617 C CA . ALA A 1 88 ? -16.539 10.712 -17.010 1.00 46.31 88 ALA A CA 1
ATOM 618 C C . ALA A 1 88 ? -17.693 10.005 -16.262 1.00 46.31 88 ALA A C 1
ATOM 620 O O . ALA A 1 88 ? -18.490 9.300 -16.879 1.00 46.31 88 ALA A O 1
ATOM 621 N N . GLY A 1 89 ? -17.807 10.249 -14.947 1.00 55.69 89 GLY A N 1
ATOM 622 C CA . GLY A 1 89 ? -18.997 9.937 -14.135 1.00 55.69 89 GLY A CA 1
ATOM 623 C C . GLY A 1 89 ? -18.837 8.854 -13.059 1.00 55.69 89 GLY A C 1
ATOM 624 O O . GLY A 1 89 ? -19.709 8.711 -12.209 1.00 55.69 89 GLY A O 1
ATOM 625 N N . THR A 1 90 ? -17.741 8.097 -13.044 1.00 65.19 90 THR A N 1
ATOM 626 C CA . THR A 1 90 ? -17.400 7.144 -11.969 1.00 65.19 90 THR A CA 1
ATOM 627 C C . THR A 1 90 ? -15.901 7.208 -11.734 1.00 65.19 90 THR A C 1
ATOM 629 O O . THR A 1 90 ? -15.146 7.265 -12.704 1.00 65.19 90 THR A O 1
ATOM 632 N N . LEU A 1 91 ? -15.468 7.208 -10.466 1.00 67.5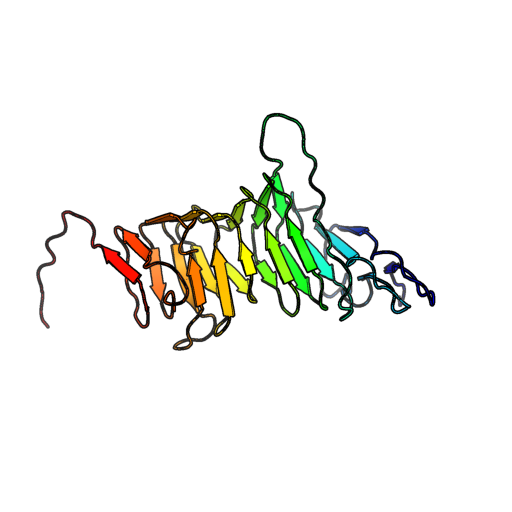6 91 LEU A N 1
ATOM 633 C CA .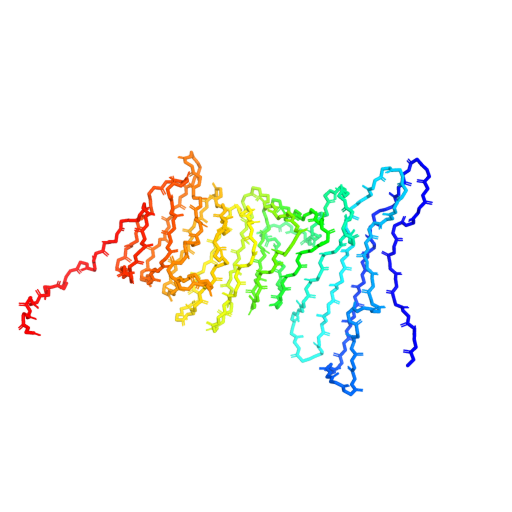 LEU A 1 91 ? -14.039 7.185 -10.151 1.00 67.56 91 LEU A CA 1
ATOM 634 C C . LEU A 1 91 ? -13.406 5.963 -10.836 1.00 67.56 91 LEU A C 1
ATOM 636 O O . LEU A 1 91 ? -13.846 4.832 -10.574 1.00 67.56 91 LEU A O 1
ATOM 640 N N . PRO A 1 92 ? -12.415 6.142 -11.726 1.00 84.19 92 PRO A N 1
ATOM 641 C CA . PRO A 1 92 ? -11.733 5.016 -12.337 1.00 84.19 92 PRO A CA 1
ATOM 642 C C . PRO A 1 92 ? -11.182 4.092 -11.252 1.00 84.19 92 PRO A C 1
ATOM 644 O O . PRO A 1 92 ? -10.538 4.525 -10.296 1.00 84.19 92 PRO A O 1
ATOM 647 N N . THR A 1 93 ? -11.477 2.803 -11.399 1.00 88.56 93 THR A N 1
ATOM 648 C CA . THR A 1 93 ? -11.069 1.774 -10.446 1.00 88.56 93 THR A CA 1
ATOM 649 C C . THR A 1 93 ? -10.023 0.879 -11.091 1.00 88.56 93 THR A C 1
ATOM 651 O O . THR A 1 93 ? -10.288 0.238 -12.108 1.00 88.56 93 THR A O 1
ATOM 654 N N . LEU A 1 94 ? -8.842 0.818 -10.484 1.00 90.62 94 LEU A N 1
ATOM 655 C CA . LEU A 1 94 ? -7.805 -0.154 -10.801 1.00 90.62 94 LEU A CA 1
ATOM 656 C C . LEU A 1 94 ? -7.855 -1.278 -9.767 1.00 90.62 94 LEU A C 1
ATOM 658 O O . LEU A 1 94 ? -7.692 -1.029 -8.576 1.00 90.62 94 LEU A O 1
ATOM 662 N N . THR A 1 95 ? -8.053 -2.514 -10.216 1.00 93.75 95 THR A N 1
ATOM 663 C CA . THR A 1 95 ? -8.024 -3.701 -9.353 1.00 93.75 95 THR A CA 1
ATOM 664 C C . THR A 1 95 ? -6.752 -4.497 -9.597 1.00 93.75 95 THR A C 1
ATOM 666 O O . THR A 1 95 ? -6.429 -4.807 -10.745 1.00 93.75 95 THR A O 1
ATOM 669 N N . LEU A 1 96 ? -6.048 -4.829 -8.518 1.00 94.88 96 LEU A N 1
ATOM 670 C CA . LEU A 1 96 ? -4.823 -5.621 -8.512 1.00 94.88 96 LEU A CA 1
ATOM 671 C C . LEU A 1 96 ? -4.931 -6.755 -7.491 1.00 94.88 96 LEU A C 1
ATOM 673 O O . LEU A 1 96 ? -5.533 -6.589 -6.429 1.00 94.88 96 LEU A O 1
ATOM 677 N N . GLU A 1 97 ? -4.268 -7.874 -7.768 1.00 95.31 97 GLU A N 1
ATOM 678 C CA . GLU A 1 97 ? -4.063 -8.930 -6.772 1.00 95.31 97 GLU A CA 1
ATOM 679 C C . GLU A 1 97 ? -2.982 -8.525 -5.770 1.00 95.31 97 GLU A C 1
ATOM 681 O O . GLU A 1 97 ? -3.123 -8.744 -4.574 1.00 95.31 97 GLU A O 1
ATOM 686 N N . LYS A 1 98 ? -1.927 -7.855 -6.233 1.00 95.19 98 LYS A N 1
ATOM 687 C CA . LYS A 1 98 ? -0.842 -7.358 -5.387 1.00 95.19 98 LYS A CA 1
ATOM 688 C C . LYS A 1 98 ? -0.265 -6.081 -5.965 1.00 95.19 98 LYS A C 1
ATOM 690 O O . LYS A 1 98 ? -0.185 -5.929 -7.186 1.00 95.19 98 LYS A O 1
ATOM 695 N N . VAL A 1 99 ? 0.226 -5.205 -5.099 1.00 96.50 99 VAL A N 1
ATOM 696 C CA . VAL A 1 99 ? 1.088 -4.087 -5.495 1.00 96.50 99 VAL A CA 1
ATOM 697 C C . VAL A 1 99 ? 2.435 -4.207 -4.793 1.00 96.50 99 VAL A C 1
ATOM 699 O O . VAL A 1 99 ? 2.496 -4.433 -3.588 1.00 96.50 99 VAL A O 1
ATOM 702 N N . ALA A 1 100 ? 3.521 -4.093 -5.552 1.00 97.25 100 ALA A N 1
ATOM 703 C CA . ALA A 1 100 ? 4.885 -4.129 -5.043 1.00 97.25 100 ALA A CA 1
ATOM 704 C C . ALA A 1 100 ? 5.674 -2.919 -5.551 1.00 97.25 100 ALA A C 1
ATOM 706 O O . ALA A 1 100 ? 5.923 -2.796 -6.745 1.00 97.25 100 ALA A O 1
ATOM 707 N N . ILE A 1 101 ? 6.087 -2.043 -4.643 1.00 98.12 101 ILE A N 1
ATOM 708 C CA . ILE A 1 101 ? 6.843 -0.820 -4.900 1.00 98.12 101 ILE A CA 1
ATOM 709 C C . ILE A 1 101 ? 8.233 -0.994 -4.295 1.00 98.12 101 ILE A C 1
ATOM 711 O O . ILE A 1 101 ? 8.381 -1.293 -3.107 1.00 98.12 101 ILE A O 1
ATOM 715 N N . ARG A 1 102 ? 9.273 -0.842 -5.114 1.00 97.38 102 ARG A N 1
ATOM 716 C CA . ARG A 1 102 ? 10.654 -1.103 -4.693 1.00 97.38 102 ARG A CA 1
ATOM 717 C C . ARG A 1 102 ? 11.668 -0.273 -5.469 1.00 97.38 102 ARG A C 1
ATOM 719 O O . ARG A 1 102 ? 11.331 0.471 -6.386 1.00 97.38 102 ARG A O 1
ATOM 726 N N . GLY A 1 103 ? 12.934 -0.401 -5.080 1.00 96.06 103 GLY A N 1
ATOM 727 C CA . GLY A 1 103 ? 14.051 0.146 -5.845 1.00 96.06 103 GLY A CA 1
ATOM 728 C C . GLY A 1 103 ? 14.010 1.666 -6.006 1.00 96.06 103 GLY A C 1
ATOM 729 O O . GLY A 1 103 ? 14.364 2.152 -7.070 1.00 96.06 103 GLY A O 1
ATOM 730 N N . LYS A 1 104 ? 13.582 2.412 -4.985 1.00 97.00 104 LYS A N 1
ATOM 731 C CA . LYS A 1 104 ? 13.368 3.872 -4.977 1.00 97.00 104 LYS A CA 1
ATOM 732 C C . LYS A 1 104 ? 12.336 4.381 -5.985 1.00 97.00 104 LYS A C 1
ATOM 734 O O . LYS A 1 104 ? 12.352 5.559 -6.344 1.00 97.00 104 LYS A O 1
ATOM 739 N N . ALA A 1 105 ? 11.420 3.519 -6.424 1.00 97.25 105 ALA A N 1
ATOM 740 C CA . ALA A 1 105 ? 10.261 3.958 -7.182 1.00 97.25 105 ALA A CA 1
ATOM 741 C C . ALA A 1 105 ? 9.434 4.963 -6.370 1.00 97.25 105 ALA A C 1
ATOM 743 O O . ALA A 1 105 ? 9.112 4.716 -5.207 1.00 97.25 105 ALA A O 1
ATOM 744 N N . LYS A 1 106 ? 9.082 6.082 -7.003 1.00 97.12 106 LYS A N 1
ATOM 745 C CA . LYS A 1 106 ? 8.121 7.057 -6.485 1.00 97.12 106 LYS A CA 1
ATOM 746 C C . LYS A 1 106 ? 6.818 6.867 -7.237 1.00 97.12 106 LYS A C 1
ATOM 748 O O . LYS A 1 106 ? 6.780 7.060 -8.449 1.00 97.12 106 LYS A O 1
ATOM 753 N N . VAL A 1 107 ? 5.780 6.429 -6.542 1.00 96.12 107 VAL A N 1
ATOM 754 C CA . VAL A 1 107 ? 4.510 6.008 -7.129 1.00 96.12 107 VAL A CA 1
ATOM 755 C C . VAL A 1 107 ? 3.407 6.940 -6.674 1.00 96.12 107 VAL A C 1
ATOM 757 O O . VAL A 1 107 ? 3.187 7.117 -5.475 1.00 96.12 107 VAL A O 1
ATOM 760 N N . GLY A 1 108 ? 2.711 7.500 -7.659 1.00 93.50 108 GLY A N 1
ATOM 761 C CA . GLY A 1 108 ? 1.534 8.330 -7.460 1.00 93.50 108 GLY A CA 1
ATOM 762 C C . GLY A 1 108 ? 0.272 7.595 -7.894 1.00 93.50 108 GLY A C 1
ATOM 763 O O . GLY A 1 108 ? 0.235 7.048 -8.999 1.00 93.50 108 GLY A O 1
ATOM 764 N N . ILE A 1 109 ? -0.773 7.614 -7.070 1.00 91.12 109 ILE A N 1
ATOM 765 C CA . ILE A 1 109 ? -2.137 7.369 -7.560 1.00 91.12 109 ILE A CA 1
ATOM 766 C C . ILE A 1 109 ? -2.734 8.729 -7.926 1.00 91.12 109 ILE A C 1
ATOM 768 O O . ILE A 1 109 ? -2.657 9.631 -7.092 1.00 91.12 109 ILE A O 1
ATOM 772 N N . PRO A 1 110 ? -3.286 8.914 -9.139 1.00 90.94 110 PRO A N 1
ATOM 773 C CA . PRO A 1 110 ? -3.944 10.166 -9.496 1.00 90.94 110 PRO A CA 1
ATOM 774 C C . PRO A 1 110 ? -5.094 10.508 -8.543 1.00 90.94 110 PRO A C 1
ATOM 776 O O . PRO A 1 110 ? -5.616 9.641 -7.841 1.00 90.94 110 PRO A O 1
ATOM 779 N N . GLU A 1 111 ? -5.495 11.775 -8.540 1.00 91.44 111 GLU A N 1
ATOM 780 C CA . GLU A 1 111 ? -6.698 12.208 -7.830 1.00 91.44 111 GLU A CA 1
ATOM 781 C C . GLU A 1 111 ? -7.928 11.450 -8.339 1.00 91.44 111 GLU A C 1
ATOM 783 O O . GLU A 1 111 ? -7.953 10.993 -9.486 1.00 91.44 111 GLU A O 1
ATOM 788 N N . ASP A 1 112 ? -8.940 11.304 -7.483 1.00 91.00 112 ASP A N 1
ATOM 789 C CA . ASP A 1 112 ? -10.234 10.729 -7.870 1.00 91.00 112 ASP A CA 1
ATOM 790 C C . ASP A 1 112 ? -10.139 9.290 -8.442 1.00 91.00 112 ASP A C 1
ATOM 792 O O . ASP A 1 112 ? -10.897 8.889 -9.326 1.00 91.00 112 ASP A O 1
ATOM 796 N N . VAL A 1 113 ? -9.207 8.475 -7.933 1.00 90.81 113 VAL A N 1
ATOM 797 C CA . VAL A 1 113 ? -8.992 7.074 -8.347 1.00 90.81 113 VAL A CA 1
ATOM 798 C C . VAL A 1 113 ? -9.221 6.106 -7.191 1.00 90.81 113 VAL A C 1
ATOM 800 O O . VAL A 1 113 ? -8.711 6.304 -6.090 1.00 90.81 113 VAL A O 1
ATOM 803 N N . ASN A 1 114 ? -9.871 4.977 -7.473 1.00 92.62 114 ASN A N 1
ATOM 804 C CA . ASN A 1 114 ? -9.880 3.834 -6.563 1.00 92.62 114 ASN A CA 1
ATOM 805 C C . ASN A 1 114 ? -8.797 2.822 -6.950 1.00 92.62 114 ASN A C 1
ATOM 807 O O . ASN A 1 114 ? -8.761 2.333 -8.079 1.00 92.62 114 ASN A O 1
ATOM 811 N N . LEU A 1 115 ? -7.952 2.452 -5.992 1.00 94.81 115 LEU A N 1
ATOM 812 C CA . LEU A 1 115 ? -7.044 1.316 -6.089 1.00 94.81 115 LEU A CA 1
ATOM 813 C C . LEU A 1 115 ? -7.563 0.188 -5.197 1.00 94.81 115 LEU A C 1
ATOM 815 O O . LEU A 1 115 ? -7.492 0.269 -3.973 1.00 94.81 115 LEU A O 1
ATOM 819 N N . VAL A 1 116 ? -8.065 -0.879 -5.806 1.00 95.69 116 VAL A N 1
ATOM 820 C CA . VAL A 1 116 ? -8.495 -2.093 -5.109 1.00 95.69 116 VAL A CA 1
ATOM 821 C C . VAL A 1 116 ? -7.340 -3.087 -5.078 1.00 95.69 116 VAL A C 1
ATOM 823 O O . VAL A 1 116 ? -6.808 -3.441 -6.129 1.00 95.69 116 VAL A O 1
ATOM 826 N N . VAL A 1 117 ? -6.980 -3.561 -3.886 1.00 96.06 117 VAL A N 1
ATOM 827 C CA . VAL A 1 117 ? -5.920 -4.556 -3.676 1.00 96.06 117 VAL A CA 1
ATOM 828 C C . VAL A 1 117 ? -6.518 -5.808 -3.029 1.00 96.06 117 VAL A C 1
ATOM 830 O O . VAL A 1 117 ? -7.010 -5.761 -1.898 1.00 96.06 117 VAL A O 1
ATOM 833 N N . ASN A 1 118 ? -6.495 -6.927 -3.755 1.00 95.75 118 ASN A N 1
ATOM 834 C CA . ASN A 1 118 ? -7.055 -8.219 -3.328 1.00 95.75 118 ASN A CA 1
ATOM 835 C C . ASN A 1 118 ? -6.057 -9.109 -2.561 1.00 95.75 118 ASN A C 1
ATOM 837 O O . ASN A 1 118 ? -6.419 -10.194 -2.102 1.00 95.75 118 ASN A O 1
ATOM 841 N N . GLY A 1 119 ? -4.832 -8.633 -2.367 1.00 95.44 119 GLY A N 1
ATOM 842 C CA . GLY A 1 119 ? -3.751 -9.295 -1.641 1.00 95.44 119 GLY A CA 1
ATOM 843 C C . GLY A 1 119 ? -2.849 -8.263 -0.969 1.00 95.44 119 GLY A C 1
ATOM 844 O O . GLY A 1 119 ? -3.351 -7.310 -0.375 1.00 95.44 119 GLY A O 1
ATOM 845 N N . ASP A 1 120 ? -1.531 -8.447 -1.045 1.00 97.50 120 ASP A N 1
ATOM 846 C CA . ASP A 1 120 ? -0.584 -7.622 -0.290 1.00 97.50 120 ASP A CA 1
ATOM 847 C C . ASP A 1 120 ? -0.306 -6.252 -0.927 1.00 97.50 120 ASP A C 1
ATOM 849 O O . ASP A 1 120 ? -0.208 -6.095 -2.151 1.00 97.50 120 ASP A O 1
ATOM 853 N N . PHE A 1 121 ? -0.100 -5.261 -0.057 1.00 98.31 121 PHE A N 1
ATOM 854 C CA . PHE A 1 121 ? 0.431 -3.949 -0.403 1.00 98.31 121 PHE A CA 1
ATOM 855 C C . PHE A 1 121 ? 1.877 -3.867 0.088 1.00 98.31 121 PHE A C 1
ATOM 857 O O . PHE A 1 121 ? 2.144 -3.719 1.280 1.00 98.31 121 PHE A O 1
ATOM 864 N N . ILE A 1 122 ? 2.834 -3.979 -0.827 1.00 98.44 122 ILE A N 1
ATOM 865 C CA . ILE A 1 122 ? 4.249 -4.116 -0.489 1.00 98.44 122 ILE A CA 1
ATOM 866 C C . ILE A 1 122 ? 5.008 -2.869 -0.933 1.00 98.44 122 ILE A C 1
ATOM 868 O O . ILE A 1 122 ? 5.167 -2.646 -2.127 1.00 98.44 122 ILE A O 1
ATOM 872 N N . ASN A 1 123 ? 5.542 -2.086 0.002 1.00 98.44 123 ASN A N 1
ATOM 873 C CA . ASN A 1 123 ? 6.487 -1.011 -0.293 1.00 98.44 123 ASN A CA 1
ATOM 874 C C . ASN A 1 123 ? 7.796 -1.246 0.481 1.00 98.44 123 ASN A C 1
ATOM 876 O O . ASN A 1 123 ? 7.866 -0.987 1.675 1.00 98.44 123 ASN A O 1
ATOM 880 N N . THR A 1 124 ? 8.835 -1.773 -0.173 1.00 96.25 124 THR A N 1
ATOM 881 C CA . THR A 1 124 ? 10.064 -2.233 0.517 1.00 96.25 124 THR A CA 1
ATOM 882 C C . THR A 1 124 ? 11.273 -1.323 0.352 1.00 96.25 124 THR A C 1
ATOM 884 O O . THR A 1 124 ? 12.299 -1.576 0.973 1.00 96.25 124 THR A O 1
ATOM 887 N N . ASN A 1 125 ? 11.190 -0.294 -0.490 1.00 96.50 125 ASN A N 1
ATOM 888 C CA . ASN A 1 125 ? 12.207 0.756 -0.637 1.00 96.50 125 ASN A CA 1
ATOM 889 C C . ASN A 1 125 ? 11.703 1.826 -1.618 1.00 96.50 125 ASN A C 1
ATOM 891 O O . ASN A 1 125 ? 12.409 2.182 -2.556 1.00 96.50 125 ASN A O 1
ATOM 895 N N . GLY A 1 126 ? 10.447 2.239 -1.523 1.00 97.75 126 GLY A N 1
ATOM 896 C CA . GLY A 1 126 ? 9.847 3.204 -2.435 1.00 97.75 126 GLY A CA 1
ATOM 897 C C . GLY A 1 126 ? 9.065 4.278 -1.699 1.00 97.75 126 GLY A C 1
ATOM 898 O O . GLY A 1 126 ? 9.006 4.323 -0.470 1.00 97.75 126 GLY A O 1
ATOM 899 N N . THR A 1 127 ? 8.453 5.157 -2.476 1.00 98.06 127 THR A N 1
ATOM 900 C CA . THR A 1 127 ? 7.540 6.184 -1.987 1.00 98.06 127 THR A CA 1
ATOM 901 C C . THR A 1 127 ? 6.185 5.945 -2.622 1.00 98.06 127 THR A C 1
ATOM 903 O O . THR A 1 127 ? 6.092 5.820 -3.840 1.00 98.06 127 THR A O 1
ATOM 906 N N . PHE A 1 128 ? 5.142 5.892 -1.801 1.00 98.06 128 PHE A N 1
ATOM 907 C CA . PHE A 1 128 ? 3.763 5.839 -2.260 1.00 98.06 128 PHE A CA 1
ATOM 908 C C . PHE A 1 128 ? 3.019 7.072 -1.763 1.00 98.06 128 PHE A C 1
ATOM 910 O O . PHE A 1 128 ? 3.010 7.352 -0.561 1.00 98.06 128 PHE A O 1
ATOM 917 N N . THR A 1 129 ? 2.396 7.802 -2.683 1.00 97.00 129 THR A N 1
ATOM 918 C CA . THR A 1 129 ? 1.571 8.967 -2.365 1.00 97.00 129 THR A CA 1
ATOM 919 C C . THR A 1 129 ? 0.307 8.933 -3.205 1.00 97.00 129 THR A C 1
ATOM 921 O O . THR A 1 129 ? 0.354 8.891 -4.433 1.00 97.00 129 THR A O 1
ATOM 924 N N . ALA A 1 130 ? -0.839 8.920 -2.542 1.00 95.31 130 ALA A N 1
ATOM 925 C CA . ALA A 1 130 ? -2.130 8.907 -3.203 1.00 95.31 130 ALA A CA 1
ATOM 926 C C . ALA A 1 130 ? -2.671 10.341 -3.342 1.00 95.31 130 ALA A C 1
ATOM 928 O O . ALA A 1 130 ? -2.596 11.127 -2.396 1.00 95.31 130 ALA A O 1
ATOM 929 N N . GLY A 1 131 ? -3.175 10.688 -4.528 1.00 94.12 131 GLY A N 1
ATOM 930 C CA . GLY A 1 131 ? -3.738 12.004 -4.825 1.00 94.12 131 GLY A CA 1
ATOM 931 C C . GLY A 1 131 ? -5.045 12.275 -4.079 1.00 94.12 131 GLY A C 1
ATOM 932 O O . GLY A 1 131 ? -5.670 11.361 -3.536 1.00 94.12 131 GLY A O 1
ATOM 933 N N . THR A 1 132 ? -5.475 13.533 -4.065 1.00 94.94 132 THR A N 1
ATOM 934 C CA . THR A 1 132 ? -6.717 13.976 -3.417 1.00 94.94 132 THR A CA 1
ATOM 935 C C . THR A 1 132 ? -7.915 13.118 -3.837 1.00 94.94 132 THR A C 1
ATOM 937 O O . THR A 1 132 ? -8.025 12.716 -4.993 1.00 94.94 132 THR A O 1
ATOM 940 N N . ASN A 1 133 ? -8.801 12.795 -2.892 1.00 93.94 133 ASN A N 1
ATOM 941 C CA . ASN A 1 133 ? -10.003 11.965 -3.070 1.00 93.94 133 ASN A CA 1
ATOM 942 C C . ASN A 1 133 ? -9.781 10.539 -3.604 1.00 93.94 133 ASN A C 1
ATOM 944 O O . ASN A 1 133 ? -10.748 9.802 -3.810 1.00 93.94 133 ASN A O 1
ATOM 948 N N . SER A 1 134 ? -8.535 10.104 -3.793 1.00 95.06 134 SER A N 1
ATOM 949 C CA . SER A 1 134 ? -8.254 8.717 -4.148 1.00 95.06 134 SER A CA 1
ATOM 950 C C . SER A 1 134 ? -8.474 7.787 -2.952 1.00 95.06 134 SER A C 1
ATOM 952 O O . SER A 1 134 ? -8.321 8.177 -1.791 1.00 95.06 134 SER A O 1
ATOM 954 N N . THR A 1 135 ? -8.837 6.536 -3.226 1.00 96.69 135 THR A N 1
ATOM 955 C CA . THR A 1 135 ? -9.093 5.538 -2.182 1.00 96.69 135 THR A CA 1
ATOM 956 C C . THR A 1 135 ? -8.316 4.267 -2.449 1.00 96.69 135 THR A C 1
ATOM 958 O O . THR A 1 135 ? -8.487 3.629 -3.487 1.00 96.69 135 THR A O 1
ATOM 961 N N . VAL A 1 136 ? -7.506 3.849 -1.478 1.00 97.75 136 VAL A N 1
ATOM 962 C CA . VAL A 1 136 ? -6.961 2.490 -1.448 1.00 97.75 136 VAL A CA 1
ATOM 963 C C . VAL A 1 136 ? -7.924 1.596 -0.676 1.00 97.75 136 VAL A C 1
ATOM 965 O O . VAL A 1 136 ? -8.236 1.844 0.488 1.00 97.75 136 VAL A O 1
ATOM 968 N N . ILE A 1 137 ? -8.409 0.548 -1.335 1.00 97.62 137 ILE A N 1
ATOM 969 C CA . ILE A 1 137 ? -9.378 -0.408 -0.803 1.00 97.62 137 ILE A CA 1
ATOM 970 C C . ILE A 1 137 ? -8.670 -1.753 -0.650 1.00 97.62 137 ILE A C 1
ATOM 972 O O . ILE A 1 137 ? -8.365 -2.408 -1.647 1.00 97.62 137 ILE A O 1
ATOM 976 N N . LEU A 1 138 ? -8.437 -2.199 0.587 1.00 97.88 138 LEU A N 1
ATOM 977 C CA . LEU A 1 138 ? -7.904 -3.545 0.831 1.00 97.88 138 LEU A CA 1
ATOM 978 C C . LEU A 1 138 ? -9.080 -4.534 0.871 1.00 97.88 138 LEU A C 1
ATOM 980 O O . LEU A 1 138 ? -9.807 -4.654 1.870 1.00 97.88 138 LEU A O 1
ATOM 984 N N . ALA A 1 139 ? -9.301 -5.198 -0.261 1.00 95.44 139 ALA A N 1
ATOM 985 C CA . ALA A 1 139 ? -10.506 -5.967 -0.556 1.00 95.44 139 ALA A CA 1
ATOM 986 C C . ALA A 1 139 ? -10.358 -7.481 -0.348 1.00 95.44 139 ALA A C 1
ATOM 988 O O . ALA A 1 139 ? -11.369 -8.184 -0.405 1.00 95.44 139 ALA A O 1
ATOM 989 N N . THR A 1 140 ? -9.148 -7.972 -0.052 1.00 90.75 140 THR A N 1
ATOM 990 C CA . THR A 1 140 ? -8.898 -9.397 0.225 1.00 90.75 140 THR A CA 1
ATOM 991 C C . THR A 1 140 ? -9.850 -9.977 1.275 1.00 90.75 140 THR A C 1
ATOM 993 O O . THR A 1 140 ? -10.317 -9.272 2.174 1.00 90.75 140 THR A O 1
ATOM 996 N N . THR A 1 141 ? -10.125 -11.276 1.192 1.00 87.38 141 THR A N 1
ATOM 997 C CA . THR A 1 141 ? -10.999 -11.991 2.135 1.00 87.38 141 THR A CA 1
ATOM 998 C C . THR A 1 141 ? -10.255 -12.618 3.312 1.00 87.38 141 THR A C 1
ATOM 1000 O O . THR A 1 141 ? -10.896 -12.934 4.310 1.00 87.38 141 THR A O 1
ATOM 1003 N N . ASN A 1 142 ? -8.932 -12.784 3.216 1.00 88.38 142 ASN A N 1
ATOM 1004 C CA . ASN A 1 142 ? -8.134 -13.518 4.201 1.00 88.38 142 ASN A CA 1
ATOM 1005 C C . ASN A 1 142 ? -7.244 -12.581 5.026 1.00 88.38 142 ASN A C 1
ATOM 1007 O O . ASN A 1 142 ? -7.653 -12.067 6.065 1.00 88.38 142 ASN A O 1
ATOM 1011 N N . GLN A 1 143 ? -6.019 -12.358 4.563 1.00 93.69 143 GLN A N 1
ATOM 1012 C CA . GLN A 1 143 ? -5.042 -11.490 5.199 1.00 93.69 143 GLN A CA 1
ATOM 1013 C C . GLN A 1 143 ? -4.437 -10.578 4.141 1.00 93.69 143 GLN A C 1
ATOM 1015 O O . GLN A 1 143 ? -4.221 -11.003 3.008 1.00 93.69 143 GLN A O 1
ATOM 1020 N N . VAL A 1 144 ? -4.169 -9.336 4.526 1.00 96.81 144 VAL A N 1
ATOM 1021 C CA . VAL A 1 144 ? -3.367 -8.391 3.749 1.00 96.81 144 VAL A CA 1
ATOM 1022 C C . VAL A 1 144 ? -2.211 -7.917 4.613 1.00 96.81 144 VAL A C 1
ATOM 1024 O O . VAL A 1 144 ? -2.415 -7.465 5.742 1.00 96.81 144 VAL A O 1
ATOM 1027 N N . ARG A 1 145 ? -0.996 -7.996 4.076 1.00 98.12 145 ARG A N 1
ATOM 1028 C CA . ARG A 1 145 ? 0.170 -7.323 4.638 1.00 98.12 145 ARG A CA 1
ATOM 1029 C C . ARG A 1 145 ? 0.336 -5.957 3.979 1.00 98.12 145 ARG A C 1
ATOM 1031 O O . ARG A 1 145 ? 0.389 -5.858 2.753 1.00 98.12 145 ARG A O 1
ATOM 1038 N N . VAL A 1 146 ? 0.473 -4.917 4.795 1.00 98.69 146 VAL A N 1
ATOM 1039 C CA . VAL A 1 146 ? 0.840 -3.562 4.372 1.00 98.69 146 VAL A CA 1
ATOM 1040 C C . VAL A 1 146 ? 2.268 -3.293 4.840 1.00 98.69 146 VAL A C 1
ATOM 1042 O O . VAL A 1 146 ? 2.543 -3.191 6.033 1.00 98.69 146 VAL A O 1
ATOM 1045 N N . THR A 1 147 ? 3.192 -3.237 3.886 1.00 98.69 147 THR A N 1
ATOM 1046 C CA . THR A 1 147 ? 4.637 -3.093 4.126 1.00 98.69 147 THR A CA 1
ATOM 1047 C C . THR A 1 147 ? 5.084 -1.675 3.777 1.00 98.69 147 THR A C 1
ATOM 1049 O O . THR A 1 147 ? 4.547 -1.074 2.842 1.00 98.69 147 THR A O 1
ATOM 1052 N N . GLY A 1 148 ? 6.075 -1.162 4.498 1.00 98.50 148 GLY A N 1
ATOM 1053 C CA . GLY A 1 148 ? 6.631 0.176 4.333 1.00 98.50 148 GLY A CA 1
ATOM 1054 C C . GLY A 1 148 ? 5.772 1.293 4.914 1.00 98.50 148 GLY A C 1
ATOM 1055 O O . GLY A 1 148 ? 4.655 1.085 5.389 1.00 98.50 148 GLY A O 1
ATOM 1056 N N . SER A 1 149 ? 6.323 2.506 4.853 1.00 98.50 149 SER A N 1
ATOM 1057 C CA . SER A 1 149 ? 5.575 3.728 5.139 1.00 98.50 149 SER A CA 1
ATOM 1058 C C . SER A 1 149 ? 4.887 4.219 3.867 1.00 98.50 149 SER A C 1
ATOM 1060 O O . SER A 1 149 ? 5.530 4.355 2.823 1.00 98.50 149 SER A O 1
ATOM 1062 N N . ASN A 1 150 ? 3.586 4.490 3.948 1.00 98.62 150 ASN A N 1
ATOM 1063 C CA . ASN A 1 150 ? 2.753 4.843 2.798 1.00 98.62 150 ASN A CA 1
ATOM 1064 C C . ASN A 1 150 ? 1.879 6.055 3.127 1.00 98.62 150 ASN A C 1
ATOM 1066 O O . ASN A 1 150 ? 1.378 6.158 4.245 1.00 98.62 150 ASN A O 1
ATOM 1070 N N . THR A 1 151 ? 1.665 6.942 2.153 1.00 98.50 151 THR A N 1
ATOM 1071 C CA . THR A 1 151 ? 0.749 8.083 2.291 1.00 98.50 151 THR A CA 1
ATOM 1072 C C . THR A 1 151 ? -0.494 7.839 1.447 1.00 98.50 151 THR A C 1
ATOM 1074 O O . THR A 1 151 ? -0.494 8.046 0.232 1.00 98.50 151 THR A O 1
ATOM 1077 N N . PHE A 1 152 ? -1.556 7.379 2.096 1.00 98.56 152 PHE A N 1
ATOM 1078 C CA . PHE A 1 152 ? -2.884 7.241 1.517 1.00 98.56 152 PHE A CA 1
ATOM 1079 C C . PHE A 1 152 ? -3.639 8.569 1.599 1.00 98.56 152 PHE A C 1
ATOM 1081 O O . PHE A 1 152 ? -3.443 9.347 2.534 1.00 98.56 152 PHE A O 1
ATOM 1088 N N . TYR A 1 153 ? -4.554 8.802 0.657 1.00 98.25 153 TYR A N 1
ATOM 1089 C CA . TYR A 1 153 ? -5.574 9.823 0.840 1.00 98.25 153 TYR A CA 1
ATOM 1090 C C . TYR A 1 153 ? -6.716 9.215 1.650 1.00 98.25 153 TYR A C 1
ATOM 1092 O O . TYR A 1 153 ? -6.748 9.406 2.860 1.00 98.25 153 TYR A O 1
ATOM 1100 N N . ASN A 1 154 ? -7.554 8.369 1.045 1.00 98.44 154 ASN A N 1
ATOM 1101 C CA . ASN A 1 154 ? -8.479 7.514 1.789 1.00 98.44 154 ASN A CA 1
ATOM 1102 C C . ASN A 1 154 ? -7.939 6.079 1.889 1.00 98.44 154 ASN A C 1
ATOM 1104 O O . ASN A 1 154 ? -7.403 5.535 0.916 1.00 98.44 154 ASN A O 1
ATOM 1108 N N . LEU A 1 155 ? -8.144 5.433 3.038 1.00 98.62 155 LEU A N 1
ATOM 1109 C CA . LEU A 1 155 ? -7.851 4.015 3.255 1.00 98.62 155 LEU A CA 1
ATOM 1110 C C . LEU A 1 155 ? -9.112 3.295 3.735 1.00 98.62 155 LEU A C 1
ATOM 1112 O O . LEU A 1 155 ? -9.688 3.645 4.763 1.00 98.62 155 LEU A O 1
ATOM 1116 N N . THR A 1 156 ? -9.537 2.274 2.992 1.00 98.44 156 THR A N 1
ATOM 1117 C CA . THR A 1 156 ? -10.791 1.555 3.236 1.00 98.44 156 THR A CA 1
ATOM 1118 C C . THR A 1 156 ? -10.587 0.054 3.418 1.00 98.44 156 THR A C 1
ATOM 1120 O O . THR A 1 156 ? -9.897 -0.620 2.650 1.00 98.44 156 THR A O 1
ATOM 1123 N N . CYS A 1 157 ? -11.292 -0.496 4.405 1.00 97.06 157 CYS A N 1
ATOM 1124 C CA . CYS A 1 157 ? -11.463 -1.921 4.645 1.00 97.06 157 CYS A CA 1
ATOM 1125 C C . CYS A 1 157 ? -12.863 -2.250 5.149 1.00 97.06 157 CYS A C 1
ATOM 1127 O O . CYS A 1 157 ? -13.151 -2.075 6.328 1.00 97.06 157 CYS A O 1
ATOM 1129 N N . ALA A 1 158 ? -13.695 -2.831 4.285 1.00 91.62 158 ALA A N 1
ATOM 1130 C CA . ALA A 1 158 ? -15.037 -3.289 4.656 1.00 91.62 158 ALA A CA 1
ATOM 1131 C C . ALA A 1 158 ? -15.214 -4.817 4.589 1.00 91.62 158 ALA A C 1
ATOM 1133 O O . ALA A 1 158 ? -16.158 -5.346 5.177 1.00 91.62 158 ALA A O 1
ATOM 1134 N N . THR A 1 159 ? -14.327 -5.537 3.885 1.00 91.06 159 THR A N 1
ATOM 1135 C CA . THR A 1 159 ? -14.348 -7.007 3.850 1.00 91.06 159 THR A CA 1
ATOM 1136 C C . THR A 1 159 ? -14.123 -7.536 5.262 1.00 91.06 159 THR A C 1
ATOM 1138 O O . THR A 1 159 ? -13.060 -7.306 5.840 1.00 91.06 159 THR A O 1
ATOM 1141 N N . ALA A 1 160 ? -15.151 -8.173 5.823 1.00 89.19 160 ALA A N 1
ATOM 1142 C CA . ALA A 1 160 ? -15.194 -8.581 7.220 1.00 89.19 160 ALA A CA 1
ATOM 1143 C C . ALA A 1 160 ? -14.318 -9.809 7.499 1.00 89.19 160 ALA A C 1
ATOM 1145 O O . ALA A 1 160 ? -14.114 -10.642 6.620 1.00 89.19 160 ALA A O 1
ATOM 1146 N N . ARG A 1 161 ? -13.914 -9.964 8.765 1.00 87.69 161 ARG A N 1
ATOM 1147 C CA . ARG A 1 161 ? -13.155 -11.100 9.319 1.00 87.69 161 ARG A CA 1
ATOM 1148 C C . ARG A 1 161 ? -11.745 -11.277 8.751 1.00 87.69 161 ARG A C 1
ATOM 1150 O O . ARG A 1 161 ? -11.158 -12.335 8.951 1.00 87.69 161 ARG A O 1
ATOM 1157 N N . LYS A 1 162 ? -11.197 -10.255 8.092 1.00 93.19 162 LYS A N 1
ATOM 1158 C CA . LYS A 1 162 ? -9.808 -10.276 7.628 1.00 93.19 162 LYS A CA 1
ATOM 1159 C C . LYS A 1 162 ? -8.839 -9.703 8.658 1.00 93.19 162 LYS A C 1
ATOM 1161 O O . LYS A 1 162 ? -9.215 -8.850 9.469 1.00 93.19 162 LYS A O 1
ATOM 1166 N N . VAL A 1 163 ? -7.585 -10.125 8.544 1.00 96.06 163 VAL A N 1
ATOM 1167 C CA . VAL A 1 163 ? -6.451 -9.564 9.285 1.00 96.06 163 VAL A CA 1
ATOM 1168 C C . VAL A 1 163 ? -5.677 -8.608 8.379 1.00 96.06 163 VAL A C 1
ATOM 1170 O O . VAL A 1 163 ? -5.357 -8.940 7.239 1.00 96.06 163 VAL A O 1
ATOM 1173 N N . ILE A 1 164 ? -5.373 -7.420 8.886 1.00 98.31 164 ILE A N 1
ATOM 1174 C CA . ILE A 1 164 ? -4.463 -6.456 8.275 1.00 98.31 164 ILE A CA 1
ATOM 1175 C C . ILE A 1 164 ? -3.218 -6.422 9.151 1.00 98.31 164 ILE A C 1
ATOM 1177 O O . ILE A 1 164 ? -3.295 -6.018 10.311 1.00 98.31 164 ILE A O 1
ATOM 1181 N N . SER A 1 165 ? -2.084 -6.863 8.614 1.00 98.31 165 SER A N 1
ATOM 1182 C CA . SER A 1 165 ? -0.800 -6.755 9.303 1.00 98.31 165 SER A CA 1
ATOM 1183 C C . SER A 1 165 ? 0.011 -5.599 8.731 1.00 98.31 165 SER A C 1
ATOM 1185 O O . SER A 1 165 ? 0.332 -5.585 7.541 1.00 98.31 165 SER A O 1
ATOM 1187 N N . PHE A 1 166 ? 0.347 -4.630 9.575 1.00 98.81 166 PHE A N 1
ATOM 1188 C CA . PHE A 1 166 ? 1.209 -3.505 9.221 1.00 98.81 166 PHE A CA 1
ATOM 1189 C C . PHE A 1 166 ? 2.648 -3.793 9.644 1.00 98.81 166 PHE A C 1
ATOM 1191 O O . PHE A 1 166 ? 2.883 -4.361 10.709 1.00 98.81 166 PHE A O 1
ATOM 1198 N N . GLU A 1 167 ? 3.621 -3.425 8.808 1.00 98.75 167 GLU A N 1
ATOM 1199 C CA . GLU A 1 167 ? 5.036 -3.616 9.142 1.00 98.75 167 GLU A CA 1
ATOM 1200 C C . GLU A 1 167 ? 5.423 -2.847 10.413 1.00 98.75 167 GLU A C 1
ATOM 1202 O O . GLU A 1 167 ? 5.213 -1.635 10.518 1.00 98.75 167 GLU A O 1
ATOM 1207 N N . ALA A 1 168 ? 6.032 -3.565 11.356 1.00 98.75 168 ALA A N 1
ATOM 1208 C CA . ALA A 1 168 ? 6.559 -3.003 12.590 1.00 98.75 168 ALA A CA 1
ATOM 1209 C C . ALA A 1 168 ? 7.536 -1.844 12.323 1.00 98.75 168 ALA A C 1
ATOM 1211 O O . ALA A 1 168 ? 8.395 -1.908 11.440 1.00 98.75 168 ALA A O 1
ATOM 1212 N N . GLY A 1 169 ? 7.414 -0.767 13.096 1.00 98.44 169 GLY A N 1
ATOM 1213 C CA . GLY A 1 169 ? 8.244 0.432 12.984 1.00 98.44 169 GLY A CA 1
ATOM 1214 C C . GLY A 1 169 ? 7.973 1.295 11.747 1.00 98.44 169 GLY A C 1
ATOM 1215 O O . GLY A 1 169 ? 8.706 2.259 11.513 1.00 98.44 169 GLY A O 1
ATOM 1216 N N . ARG A 1 170 ? 6.953 0.980 10.935 1.00 98.69 170 ARG A N 1
ATOM 1217 C CA . ARG A 1 170 ? 6.541 1.791 9.776 1.00 98.69 170 ARG A CA 1
ATO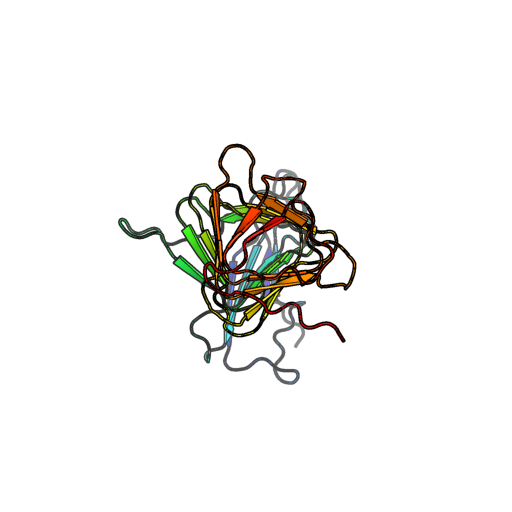M 1218 C C . ARG A 1 170 ? 5.261 2.551 10.053 1.00 98.69 170 ARG A C 1
ATOM 1220 O O . ARG A 1 170 ? 4.390 2.065 10.763 1.00 98.69 170 ARG A O 1
ATOM 1227 N N . THR A 1 171 ? 5.132 3.724 9.438 1.00 98.69 171 THR A N 1
ATOM 1228 C CA . THR A 1 171 ? 3.971 4.604 9.614 1.00 98.69 171 THR A CA 1
ATOM 1229 C C . THR A 1 171 ? 3.174 4.695 8.326 1.00 98.69 171 THR A C 1
ATOM 1231 O O . THR A 1 171 ? 3.711 5.065 7.281 1.00 98.69 171 THR A O 1
ATOM 1234 N N . ASN A 1 172 ? 1.879 4.414 8.408 1.00 98.81 172 ASN A N 1
ATOM 1235 C CA . ASN A 1 172 ? 0.940 4.661 7.323 1.00 98.81 172 ASN A CA 1
ATOM 1236 C C . ASN A 1 172 ? 0.169 5.946 7.621 1.00 98.81 172 ASN A C 1
ATOM 1238 O O . ASN A 1 172 ? -0.465 6.065 8.667 1.00 98.81 172 ASN A O 1
ATOM 1242 N N . THR A 1 173 ? 0.242 6.909 6.710 1.00 98.81 173 THR A N 1
ATOM 1243 C CA . THR A 1 173 ? -0.472 8.183 6.806 1.00 98.81 173 THR A CA 1
ATOM 1244 C C . THR A 1 173 ? -1.760 8.108 5.995 1.00 98.81 173 THR A C 1
ATOM 1246 O O . THR A 1 173 ? -1.754 7.581 4.882 1.00 98.81 173 THR A O 1
ATOM 1249 N N . VAL A 1 174 ? -2.851 8.639 6.537 1.00 98.88 174 VAL A N 1
ATOM 1250 C CA . VAL A 1 174 ? -4.153 8.768 5.876 1.00 98.88 174 VAL A CA 1
ATOM 1251 C C . VAL A 1 174 ? -4.555 10.238 5.935 1.00 98.88 174 VAL A C 1
ATOM 1253 O O . VAL A 1 174 ? -4.838 10.755 7.013 1.00 98.88 174 VAL A O 1
ATOM 1256 N N . ASN A 1 175 ? -4.549 10.913 4.785 1.00 98.62 175 ASN A N 1
ATOM 1257 C CA . ASN A 1 175 ? -4.832 12.351 4.717 1.00 98.62 175 ASN A CA 1
ATOM 1258 C C . ASN A 1 175 ? -6.335 12.672 4.758 1.00 98.62 175 ASN A C 1
ATOM 1260 O O . ASN A 1 175 ? -6.730 13.734 5.222 1.00 98.62 175 ASN A O 1
ATOM 1264 N N . GLY A 1 176 ? -7.169 11.773 4.242 1.00 98.44 176 GLY A N 1
ATOM 1265 C CA . GLY A 1 176 ? -8.618 11.916 4.163 1.00 98.44 176 GLY A CA 1
ATOM 1266 C C . GLY A 1 176 ? -9.323 10.969 5.128 1.00 98.44 176 GLY A C 1
ATOM 1267 O O . GLY A 1 176 ? -9.180 11.059 6.345 1.00 98.44 176 GLY A O 1
ATOM 1268 N N . GLN A 1 177 ? -10.117 10.049 4.591 1.00 98.50 177 GLN A N 1
ATOM 1269 C CA . GLN A 1 177 ? -10.935 9.137 5.381 1.00 98.50 177 GLN A CA 1
ATOM 1270 C C . GLN A 1 177 ? -10.225 7.811 5.681 1.00 98.50 177 GLN A C 1
ATOM 1272 O O . GLN A 1 177 ? -9.801 7.088 4.775 1.00 98.50 177 GLN A O 1
ATOM 1277 N N . LEU A 1 178 ? -10.212 7.432 6.959 1.00 98.81 178 LEU A N 1
ATOM 1278 C CA . LEU A 1 178 ? -9.947 6.075 7.423 1.00 98.81 178 LEU A CA 1
ATOM 1279 C C . LEU A 1 178 ? -11.272 5.342 7.673 1.00 98.81 178 LEU A C 1
ATOM 1281 O O . LEU A 1 178 ? -11.974 5.621 8.643 1.00 98.81 178 LEU A O 1
ATOM 1285 N N . TYR A 1 179 ? -11.609 4.377 6.822 1.00 98.62 179 TYR A N 1
ATOM 1286 C CA . TYR A 1 179 ? -12.809 3.554 6.981 1.00 98.62 179 TYR A CA 1
ATOM 1287 C C . TYR A 1 179 ? -12.425 2.100 7.246 1.00 98.62 179 TYR A C 1
ATOM 1289 O O . TYR A 1 179 ? -11.967 1.397 6.342 1.00 98.62 179 TYR A O 1
ATOM 1297 N N . LEU A 1 180 ? -12.637 1.610 8.466 1.00 98.25 180 LEU A N 1
ATOM 1298 C CA . LEU A 1 180 ? -12.302 0.237 8.856 1.00 98.25 180 LEU A CA 1
ATOM 1299 C C . LEU A 1 180 ? -13.501 -0.423 9.532 1.00 98.25 180 LEU A C 1
ATOM 1301 O O . LEU A 1 180 ? -13.974 0.041 10.566 1.00 98.25 180 LEU A O 1
ATOM 1305 N N . ARG A 1 181 ? -13.975 -1.549 8.991 1.00 96.19 181 ARG A N 1
ATOM 1306 C CA . ARG A 1 181 ? -15.075 -2.307 9.593 1.00 96.19 181 ARG A CA 1
ATOM 1307 C C . ARG A 1 181 ? -14.817 -3.799 9.653 1.00 96.19 181 ARG A C 1
ATOM 1309 O O . ARG A 1 181 ? -14.558 -4.425 8.629 1.00 96.19 181 ARG A O 1
ATOM 1316 N N . ARG A 1 182 ? -15.033 -4.387 10.837 1.00 95.50 182 ARG A N 1
ATOM 1317 C CA . ARG A 1 182 ? -15.028 -5.849 11.052 1.00 95.50 182 ARG A CA 1
ATOM 1318 C C . ARG A 1 182 ? -13.683 -6.490 10.694 1.00 95.50 182 ARG A C 1
ATOM 1320 O O . ARG A 1 182 ? -13.670 -7.550 10.071 1.00 95.50 182 ARG A O 1
ATOM 1327 N N . VAL A 1 183 ? -12.575 -5.849 11.059 1.00 96.94 183 VAL A N 1
ATOM 1328 C CA . VAL A 1 183 ? -11.206 -6.301 10.752 1.00 96.94 183 VAL A CA 1
ATOM 1329 C C . VAL A 1 183 ? -10.337 -6.374 12.001 1.00 96.94 183 VAL A C 1
ATOM 1331 O O . VAL A 1 183 ? -10.595 -5.689 12.986 1.00 96.94 183 VAL A O 1
ATOM 1334 N N . THR A 1 184 ? -9.286 -7.180 11.939 1.00 97.50 184 THR A N 1
ATOM 1335 C CA . THR A 1 184 ? -8.228 -7.208 12.952 1.00 97.50 184 THR A CA 1
ATOM 1336 C C . THR A 1 184 ? -6.997 -6.489 12.408 1.00 97.50 184 THR A C 1
ATOM 1338 O O . THR A 1 184 ? -6.598 -6.758 11.279 1.00 97.50 184 THR A O 1
ATOM 1341 N N . LEU A 1 185 ? -6.412 -5.581 13.186 1.00 98.56 185 LEU A N 1
ATOM 1342 C CA . LEU A 1 185 ? -5.197 -4.829 12.871 1.00 98.56 185 LEU A CA 1
ATOM 1343 C C . LEU A 1 185 ? -4.089 -5.282 13.823 1.00 98.56 185 LEU A C 1
ATOM 1345 O O . LEU A 1 185 ? -4.284 -5.239 15.038 1.00 98.56 185 LEU A O 1
ATOM 1349 N N . ILE A 1 186 ? -2.953 -5.711 13.282 1.00 98.69 186 ILE A N 1
ATOM 1350 C CA . ILE A 1 186 ? -1.803 -6.177 14.069 1.00 98.69 186 ILE A CA 1
ATOM 1351 C C . ILE A 1 186 ? -0.489 -5.660 13.492 1.00 98.69 186 ILE A C 1
ATOM 1353 O O . ILE A 1 186 ? -0.403 -5.331 12.305 1.00 98.69 186 ILE A O 1
ATOM 1357 N N . SER A 1 187 ? 0.551 -5.675 14.321 1.00 98.62 187 SER A N 1
ATOM 1358 C CA . SER A 1 187 ? 1.931 -5.576 13.856 1.00 98.62 187 SER A CA 1
ATOM 1359 C C . SER A 1 187 ? 2.380 -6.869 13.172 1.00 98.62 187 SER A C 1
ATOM 1361 O O . SER A 1 187 ? 1.872 -7.956 13.457 1.00 98.62 187 SER A O 1
ATOM 1363 N N . THR A 1 188 ? 3.357 -6.777 12.269 1.00 98.38 188 THR A N 1
ATOM 1364 C CA . THR A 1 188 ? 4.069 -7.960 11.761 1.00 98.38 188 THR A CA 1
ATOM 1365 C C . THR A 1 188 ? 5.039 -8.552 12.779 1.00 98.38 188 THR A C 1
ATOM 1367 O O . THR A 1 188 ? 5.397 -9.714 12.631 1.00 98.38 188 THR A O 1
ATOM 1370 N N . GLU A 1 189 ? 5.464 -7.770 13.773 1.00 98.38 189 GLU A N 1
ATOM 1371 C CA . GLU A 1 189 ? 6.357 -8.201 14.851 1.00 98.38 189 GLU A CA 1
ATOM 1372 C C . GLU A 1 189 ? 5.653 -7.926 16.191 1.00 98.38 189 GLU A C 1
ATOM 1374 O O . GLU A 1 189 ? 5.371 -6.760 16.480 1.00 98.38 189 GLU A O 1
ATOM 1379 N N . PRO A 1 190 ? 5.327 -8.956 16.994 1.00 96.69 190 PRO A N 1
ATOM 1380 C CA . PRO A 1 190 ? 4.661 -8.769 18.282 1.00 96.69 190 PRO A CA 1
ATOM 1381 C C . PRO A 1 190 ? 5.407 -7.781 19.182 1.00 96.69 190 PRO A C 1
ATOM 1383 O O . PRO A 1 190 ? 6.637 -7.773 19.195 1.00 96.69 190 PRO A O 1
ATOM 1386 N N . GLU A 1 191 ? 4.662 -6.975 19.941 1.00 96.62 191 GLU A N 1
ATOM 1387 C CA . GLU A 1 191 ? 5.192 -5.973 20.886 1.00 96.62 191 GLU A CA 1
ATOM 1388 C C . GLU A 1 191 ? 5.936 -4.795 20.234 1.00 96.62 191 GLU A C 1
ATOM 1390 O O . GLU A 1 191 ? 6.408 -3.895 20.928 1.00 96.62 191 GLU A O 1
ATOM 1395 N N . MET A 1 192 ? 6.025 -4.745 18.905 1.00 98.44 192 MET A N 1
ATOM 1396 C CA . MET A 1 192 ? 6.607 -3.618 18.183 1.00 98.44 192 MET A CA 1
ATOM 1397 C C . MET A 1 192 ? 5.505 -2.818 17.509 1.00 98.44 192 MET A C 1
ATOM 1399 O O . MET A 1 192 ? 4.768 -3.354 16.680 1.00 98.44 192 MET A O 1
ATOM 1403 N N . TRP A 1 193 ? 5.432 -1.520 17.809 1.00 98.69 193 TRP A N 1
ATOM 1404 C CA . TRP A 1 193 ? 4.409 -0.658 17.227 1.00 98.69 193 TRP A CA 1
ATOM 1405 C C . TRP A 1 193 ? 4.453 -0.640 15.699 1.00 98.69 193 TRP A C 1
ATOM 1407 O O . TRP A 1 193 ? 5.512 -0.437 15.100 1.00 98.69 193 TRP A O 1
ATOM 1417 N N . TRP A 1 194 ? 3.289 -0.744 15.068 1.00 98.81 194 TRP A N 1
ATOM 1418 C CA . TRP A 1 194 ? 3.051 -0.171 13.746 1.00 98.81 194 TRP A CA 1
ATOM 1419 C C . TRP A 1 194 ? 2.433 1.221 13.905 1.00 98.81 194 TRP A C 1
ATOM 1421 O O . TRP A 1 194 ? 1.638 1.468 14.808 1.00 98.81 194 TRP A O 1
ATOM 1431 N N . GLY A 1 195 ? 2.810 2.153 13.036 1.00 98.81 195 GLY A N 1
ATOM 1432 C CA . GLY A 1 195 ? 2.387 3.547 13.111 1.00 98.81 195 GLY A CA 1
ATOM 1433 C C . GLY A 1 195 ? 1.177 3.855 12.232 1.00 98.81 195 GLY A C 1
ATOM 1434 O O . GLY A 1 195 ? 1.116 3.442 11.067 1.00 98.81 195 GLY A O 1
ATOM 1435 N N . LEU A 1 196 ? 0.266 4.672 12.750 1.00 98.88 196 LEU A N 1
ATOM 1436 C CA . LEU A 1 196 ? -0.844 5.260 12.006 1.00 98.88 196 LEU A CA 1
ATOM 1437 C C . LEU A 1 196 ? -0.844 6.777 12.192 1.00 98.88 196 LEU A C 1
ATOM 1439 O O . LEU A 1 196 ? -0.777 7.286 13.303 1.00 98.88 196 LEU A O 1
ATOM 1443 N N . ASN A 1 197 ? -0.917 7.519 11.099 1.00 98.81 197 ASN A N 1
ATOM 1444 C CA . ASN A 1 197 ? -1.044 8.967 11.138 1.00 98.81 197 ASN A CA 1
ATOM 1445 C C . ASN A 1 197 ? -2.307 9.376 10.383 1.00 98.81 197 ASN A C 1
ATOM 1447 O O . ASN A 1 197 ? -2.286 9.483 9.160 1.00 98.81 197 ASN A O 1
ATOM 1451 N N . LEU A 1 198 ? -3.410 9.568 11.102 1.00 98.75 198 LEU A N 1
ATOM 1452 C CA . LEU A 1 198 ? -4.593 10.215 10.543 1.00 98.75 198 LEU A CA 1
ATOM 1453 C C . LEU A 1 198 ? -4.395 11.732 10.612 1.00 98.75 198 LEU A C 1
ATOM 1455 O O . LEU A 1 198 ? -4.180 12.262 11.705 1.00 98.75 198 LEU A O 1
ATOM 1459 N N . ASP A 1 199 ? -4.432 12.402 9.462 1.00 98.50 199 ASP A N 1
ATOM 1460 C CA . ASP A 1 199 ? -4.128 13.832 9.357 1.00 98.50 199 ASP A CA 1
ATOM 1461 C C . ASP A 1 199 ? -4.954 14.688 10.333 1.00 98.50 199 ASP A C 1
ATOM 1463 O O . ASP A 1 199 ? -6.141 14.446 10.543 1.00 98.50 199 ASP A O 1
ATOM 1467 N N . LYS A 1 200 ? -4.313 15.682 10.958 1.00 97.50 200 LYS A N 1
ATOM 1468 C CA . LYS A 1 200 ? -4.909 16.476 12.045 1.00 97.50 200 LYS A CA 1
ATOM 1469 C C . LYS A 1 200 ? -5.932 17.499 11.586 1.00 97.50 200 LYS A C 1
ATOM 1471 O O . LYS A 1 200 ? -6.815 17.831 12.377 1.00 97.50 200 LYS A O 1
ATOM 1476 N N . ASP A 1 201 ? -5.837 17.940 10.343 1.00 95.88 201 ASP A N 1
ATOM 1477 C CA . ASP A 1 201 ? -6.641 19.028 9.808 1.00 95.88 201 ASP A CA 1
ATOM 1478 C C . ASP A 1 201 ? -7.733 18.498 8.871 1.00 95.88 201 ASP A C 1
ATOM 1480 O O . ASP A 1 201 ? -8.865 18.984 8.900 1.00 95.88 201 ASP A O 1
ATOM 1484 N N . THR A 1 202 ? -7.419 17.483 8.063 1.00 95.94 202 THR A N 1
ATOM 1485 C CA . THR A 1 202 ? -8.321 16.933 7.038 1.00 95.94 202 THR A CA 1
ATOM 1486 C C . THR A 1 202 ? -8.772 15.500 7.305 1.00 95.94 202 THR A C 1
ATOM 1488 O O . THR A 1 202 ? -9.698 15.021 6.643 1.00 95.94 202 THR A O 1
ATOM 1491 N N . GLY A 1 203 ? -8.150 14.816 8.267 1.00 97.00 203 GLY A N 1
ATOM 1492 C CA . GLY A 1 203 ? -8.455 13.431 8.597 1.00 97.00 203 GLY A CA 1
ATOM 1493 C C . GLY A 1 203 ? -9.866 13.246 9.159 1.00 97.00 203 GLY A C 1
ATOM 1494 O O . GLY A 1 203 ? -10.354 14.032 9.970 1.00 97.00 203 GLY A O 1
ATOM 1495 N N . SER A 1 204 ? -10.531 12.171 8.738 1.00 98.38 204 SER A N 1
ATOM 1496 C CA . SER A 1 204 ? -11.778 11.685 9.345 1.00 98.38 204 SER A CA 1
ATOM 1497 C C . SER A 1 204 ? -11.743 10.167 9.489 1.00 98.38 204 SER A C 1
ATOM 1499 O O . SER A 1 204 ? -11.042 9.487 8.737 1.00 98.38 204 SER A O 1
ATOM 1501 N N . HIS A 1 205 ? -12.494 9.605 10.438 1.00 98.44 205 HIS A N 1
ATOM 1502 C CA . HIS A 1 205 ? -12.532 8.157 10.636 1.00 98.44 205 HIS A CA 1
ATOM 1503 C C . HIS A 1 205 ? -13.943 7.607 10.893 1.00 98.44 205 HIS A C 1
ATOM 1505 O O . HIS A 1 205 ? -14.747 8.211 11.596 1.00 98.44 205 HIS A O 1
ATOM 1511 N N . ASP A 1 206 ? -14.221 6.428 10.333 1.00 98.19 206 ASP A N 1
ATOM 1512 C CA . ASP A 1 206 ? -15.332 5.534 10.692 1.00 98.19 206 ASP A CA 1
ATOM 1513 C C . ASP A 1 206 ? -14.713 4.156 10.936 1.00 98.19 206 ASP A C 1
ATOM 1515 O O . ASP A 1 206 ? -14.452 3.378 10.010 1.00 98.19 206 ASP A O 1
ATOM 1519 N N . VAL A 1 207 ? -14.381 3.904 12.201 1.00 98.31 207 VAL A N 1
ATOM 1520 C CA . VAL A 1 207 ? -13.698 2.689 12.639 1.00 98.31 207 VAL A CA 1
ATOM 1521 C C . VAL A 1 207 ? -14.620 1.925 13.574 1.00 98.31 207 VAL A C 1
ATOM 1523 O O . VAL A 1 207 ? -14.955 2.395 14.661 1.00 98.31 207 VAL A O 1
ATOM 1526 N N . ARG A 1 208 ? -15.059 0.736 13.145 1.00 96.56 208 ARG A N 1
ATOM 1527 C CA . ARG A 1 208 ? -16.090 -0.025 13.858 1.00 96.56 208 ARG A CA 1
ATOM 1528 C C . ARG A 1 208 ? -15.873 -1.529 13.847 1.00 96.56 208 ARG A C 1
ATOM 1530 O O . ARG A 1 208 ? -15.597 -2.125 12.807 1.00 96.56 208 ARG A O 1
ATOM 1537 N N . VAL A 1 209 ? -16.143 -2.184 14.973 1.00 95.56 209 VAL A N 1
ATOM 1538 C CA . VAL A 1 209 ? -16.001 -3.643 15.117 1.00 95.56 209 VAL A CA 1
ATOM 1539 C C . VAL A 1 209 ? -14.588 -4.090 14.733 1.00 95.56 209 VAL A C 1
ATOM 1541 O O . VAL A 1 209 ? -14.418 -5.070 14.010 1.00 95.56 209 VAL A O 1
ATOM 1544 N N . VAL A 1 210 ? -13.570 -3.334 15.144 1.00 96.88 210 VAL A N 1
ATOM 1545 C CA . VAL A 1 210 ? -12.171 -3.688 14.892 1.00 96.88 210 VAL A CA 1
ATOM 1546 C C . VAL A 1 210 ? -11.534 -4.289 16.135 1.00 96.88 210 VAL A C 1
ATOM 1548 O O . VAL A 1 210 ? -11.950 -3.994 17.250 1.00 96.88 210 VAL A O 1
ATOM 1551 N N . ALA A 1 211 ? -10.532 -5.138 15.950 1.00 97.38 211 ALA A N 1
ATOM 1552 C CA . ALA A 1 211 ? -9.626 -5.541 17.020 1.00 97.38 211 ALA A CA 1
ATOM 1553 C C . ALA A 1 211 ? -8.237 -5.005 16.682 1.00 97.38 211 ALA A C 1
ATOM 1555 O O . ALA A 1 211 ? -7.771 -5.243 15.570 1.00 97.38 211 ALA A O 1
ATOM 1556 N N . VAL A 1 212 ? -7.603 -4.268 17.586 1.00 98.62 212 VAL A N 1
ATOM 1557 C CA . VAL A 1 212 ? -6.337 -3.570 17.311 1.00 98.62 212 VAL A CA 1
ATOM 1558 C C . VAL A 1 212 ? -5.289 -4.025 18.317 1.00 98.62 212 VAL A C 1
ATOM 1560 O O . VAL A 1 212 ? -5.594 -4.136 19.503 1.00 98.62 212 VAL A O 1
ATOM 1563 N N . GLN A 1 213 ? -4.074 -4.306 17.857 1.00 98.75 213 GLN A N 1
ATOM 1564 C CA . GLN A 1 213 ? -2.924 -4.629 18.700 1.00 98.75 213 GLN A CA 1
ATOM 1565 C C . GLN A 1 213 ? -1.672 -3.922 18.181 1.00 98.75 213 GLN A C 1
ATOM 1567 O O . GLN A 1 213 ? -1.489 -3.832 16.962 1.00 98.75 213 GLN A O 1
ATOM 1572 N N . ASP A 1 214 ? -0.805 -3.487 19.098 1.00 98.81 214 ASP A N 1
ATOM 1573 C CA . ASP A 1 214 ? 0.513 -2.911 18.804 1.00 98.81 214 ASP A CA 1
ATOM 1574 C C . ASP A 1 214 ? 0.460 -1.679 17.876 1.00 98.81 214 ASP A C 1
ATOM 1576 O O . ASP A 1 214 ? 1.305 -1.523 16.999 1.00 98.81 214 ASP A O 1
ATOM 1580 N N . SER A 1 215 ? -0.524 -0.788 18.027 1.00 98.81 215 SER A N 1
ATOM 1581 C CA . SER A 1 215 ? -0.671 0.413 17.187 1.00 98.81 215 SER A CA 1
ATOM 1582 C C . SER A 1 215 ? -0.224 1.700 17.881 1.00 98.81 215 SER A C 1
ATOM 1584 O O . SER A 1 215 ? -0.710 2.018 18.960 1.00 98.81 215 SER A O 1
ATOM 1586 N N . ASP A 1 216 ? 0.604 2.516 17.227 1.00 98.81 216 ASP A N 1
ATOM 1587 C CA . ASP A 1 216 ? 0.886 3.893 17.649 1.00 98.81 216 ASP A CA 1
ATOM 1588 C C . ASP A 1 216 ? 0.238 4.905 16.698 1.00 98.81 216 ASP A C 1
ATOM 1590 O O . ASP A 1 216 ? 0.717 5.125 15.581 1.00 98.81 216 ASP A O 1
ATOM 1594 N N . ALA A 1 217 ? -0.844 5.544 17.152 1.00 98.69 217 ALA A N 1
ATOM 1595 C CA . ALA A 1 217 ? -1.543 6.583 16.403 1.00 98.69 217 ALA A CA 1
ATOM 1596 C C . ALA A 1 217 ? -1.193 8.022 16.841 1.00 98.69 217 ALA A C 1
ATOM 1598 O O . ALA A 1 217 ? -1.809 8.976 16.360 1.00 98.69 217 ALA A O 1
ATOM 1599 N N . ARG A 1 218 ? -0.214 8.234 17.739 1.00 98.62 218 ARG A N 1
ATOM 1600 C CA . ARG A 1 218 ? 0.087 9.560 18.344 1.00 98.62 218 ARG A CA 1
ATOM 1601 C C . ARG A 1 218 ? 0.562 10.620 17.349 1.00 98.62 218 ARG A C 1
ATOM 1603 O O . ARG A 1 218 ? 0.523 11.814 17.648 1.00 98.62 218 ARG A O 1
ATOM 1610 N N . ALA A 1 219 ? 1.027 10.204 16.172 1.00 97.88 219 ALA A N 1
ATOM 1611 C CA . ALA A 1 219 ? 1.418 11.125 15.107 1.00 97.88 219 ALA A CA 1
ATOM 1612 C C . ALA A 1 219 ? 0.220 11.930 14.562 1.00 97.88 219 ALA A C 1
ATOM 1614 O O . ALA A 1 219 ? 0.398 13.094 14.189 1.00 97.88 219 ALA A O 1
ATOM 1615 N N . GLY A 1 220 ? -0.980 11.339 14.577 1.00 98.19 220 GLY A N 1
ATOM 1616 C CA . GLY A 1 220 ? -2.209 11.898 14.015 1.00 98.19 220 GLY A CA 1
ATOM 1617 C C . GLY A 1 220 ? -3.252 12.312 15.055 1.00 98.19 220 GLY A C 1
ATOM 1618 O O . GLY A 1 220 ? -2.929 12.612 16.207 1.00 98.19 220 GLY A O 1
ATOM 1619 N N . GLN A 1 221 ? -4.513 12.361 14.631 1.00 97.81 221 GLN A N 1
ATOM 1620 C CA . GLN A 1 221 ? -5.675 12.518 15.516 1.00 97.81 221 GLN A CA 1
ATOM 1621 C C . GLN A 1 221 ? -5.921 11.253 16.351 1.00 97.81 221 GLN A C 1
ATOM 1623 O O . GLN A 1 221 ? -5.575 10.153 15.921 1.00 97.81 221 GLN A O 1
ATOM 1628 N N . GLU A 1 222 ? -6.555 11.406 17.519 1.00 98.38 222 GLU A N 1
ATOM 1629 C CA . GLU A 1 222 ? -7.078 10.262 18.278 1.00 98.38 222 GLU A CA 1
ATOM 1630 C C . GLU A 1 222 ? -8.131 9.517 17.446 1.00 98.38 222 GLU A C 1
ATOM 1632 O O . GLU A 1 222 ? -9.022 10.133 16.852 1.00 98.38 222 GLU A O 1
ATOM 1637 N N . ILE A 1 223 ? -8.031 8.188 17.398 1.00 98.69 223 ILE A N 1
ATOM 1638 C CA . ILE A 1 223 ? -8.952 7.349 16.627 1.00 98.69 223 ILE A CA 1
ATOM 1639 C C . ILE A 1 223 ? -10.012 6.772 17.555 1.00 98.69 223 ILE A C 1
ATOM 1641 O O . ILE A 1 223 ? -9.711 5.978 18.447 1.00 98.69 223 ILE A O 1
ATOM 1645 N N . VAL A 1 224 ? -11.273 7.115 17.305 1.00 98.50 224 VAL A N 1
ATOM 1646 C CA . VAL A 1 224 ? -12.419 6.553 18.018 1.00 98.50 224 VAL A CA 1
ATOM 1647 C C . VAL A 1 224 ? -12.860 5.267 17.324 1.00 98.50 224 VAL A C 1
ATOM 1649 O O . VAL A 1 224 ? -13.352 5.276 16.195 1.00 98.50 224 VAL A O 1
ATOM 1652 N N . ALA A 1 225 ? -12.686 4.142 18.013 1.00 97.94 225 ALA A N 1
ATOM 1653 C CA . ALA A 1 225 ? -13.033 2.814 17.531 1.00 97.94 225 ALA A CA 1
ATOM 1654 C C . ALA A 1 225 ? -14.316 2.315 18.212 1.00 97.94 225 ALA A C 1
ATOM 1656 O O . ALA A 1 225 ? -14.323 1.893 19.371 1.00 97.94 225 ALA A O 1
ATOM 1657 N N . GLU A 1 226 ? -15.429 2.335 17.484 1.00 97.31 226 GLU A N 1
ATOM 1658 C CA . GLU A 1 226 ? -16.738 1.933 17.994 1.00 97.31 226 GLU A CA 1
ATOM 1659 C C . GLU A 1 226 ? -16.920 0.414 18.031 1.00 97.31 226 GLU A C 1
ATOM 1661 O O . GLU A 1 226 ? -16.577 -0.289 17.080 1.00 97.31 226 GLU A O 1
ATOM 1666 N N . ALA A 1 227 ? -17.540 -0.108 19.093 1.00 95.56 227 ALA A N 1
ATOM 1667 C CA . ALA A 1 227 ? -17.821 -1.536 19.260 1.00 95.56 227 ALA A CA 1
ATOM 1668 C C . ALA A 1 227 ? -16.583 -2.419 19.005 1.00 95.56 227 ALA A C 1
ATOM 1670 O O . ALA A 1 227 ? -16.689 -3.465 18.367 1.00 95.56 227 ALA A O 1
ATOM 1671 N N . SER A 1 228 ? -15.418 -1.949 19.450 1.00 96.44 228 SER A N 1
ATOM 1672 C CA . SER A 1 228 ? -14.103 -2.480 19.081 1.00 96.44 228 SER A CA 1
ATOM 1673 C C . SER A 1 228 ? -13.351 -3.040 20.290 1.00 96.44 228 SER A C 1
ATOM 1675 O O . SER A 1 228 ? -13.719 -2.786 21.439 1.00 96.44 228 SER A O 1
ATOM 1677 N N . TRP A 1 229 ? -12.313 -3.826 20.019 1.00 96.12 229 TRP A N 1
ATOM 1678 C CA . TRP A 1 229 ? -11.484 -4.498 21.013 1.00 96.12 229 TRP A CA 1
ATOM 1679 C C . TRP A 1 229 ? -10.065 -3.941 21.002 1.00 96.12 229 TRP A C 1
ATOM 1681 O O . TRP A 1 229 ? -9.406 -3.900 19.961 1.00 96.12 229 TRP A O 1
ATOM 1691 N N . ASP A 1 230 ? -9.609 -3.562 22.188 1.00 97.38 230 ASP A N 1
ATOM 1692 C CA . ASP A 1 230 ? -8.211 -3.279 22.476 1.00 97.38 230 ASP A CA 1
ATOM 1693 C C . ASP A 1 230 ? -7.520 -4.593 22.865 1.00 97.38 230 ASP A C 1
ATOM 1695 O O . ASP A 1 230 ? -7.785 -5.141 23.937 1.00 97.38 230 ASP A O 1
ATOM 1699 N N . ASN A 1 231 ? -6.673 -5.126 21.982 1.00 97.50 231 ASN A N 1
ATOM 1700 C CA . ASN A 1 231 ? -5.872 -6.325 22.251 1.00 97.50 231 ASN A CA 1
ATOM 1701 C C . ASN A 1 231 ? -4.506 -5.989 22.886 1.00 97.50 231 ASN A C 1
ATOM 1703 O O . ASN A 1 231 ? -3.656 -6.874 23.011 1.00 97.50 231 ASN A O 1
ATOM 1707 N N . GLY A 1 232 ? -4.297 -4.737 23.299 1.00 97.25 232 GLY A N 1
ATOM 1708 C CA . GLY A 1 232 ? -3.117 -4.276 24.017 1.00 97.25 232 GLY A CA 1
ATOM 1709 C C . GLY A 1 232 ? -2.130 -3.483 23.162 1.00 97.25 232 GLY A C 1
ATOM 1710 O O . GLY A 1 232 ? -2.062 -3.625 21.940 1.00 97.25 232 GLY A O 1
ATOM 1711 N N . HIS A 1 233 ? -1.339 -2.664 23.861 1.00 98.06 233 HIS A N 1
ATOM 1712 C CA . HIS A 1 233 ? -0.231 -1.875 23.316 1.00 98.06 233 HIS A CA 1
ATOM 1713 C C . HIS A 1 233 ? -0.644 -0.891 22.204 1.00 98.06 233 HIS A C 1
ATOM 1715 O O . HIS A 1 233 ? 0.072 -0.687 21.226 1.00 98.06 233 HIS A O 1
ATOM 1721 N N . ASN A 1 234 ? -1.809 -0.263 22.377 1.00 98.62 234 ASN A N 1
ATOM 1722 C CA . ASN A 1 234 ? -2.339 0.745 21.466 1.00 98.62 234 ASN A CA 1
ATOM 1723 C C . ASN A 1 234 ? -2.261 2.148 22.087 1.00 98.62 234 ASN A C 1
ATOM 1725 O O . ASN A 1 234 ? -2.672 2.345 23.227 1.00 98.62 234 ASN A O 1
ATOM 1729 N N . GLU A 1 235 ? -1.776 3.127 21.327 1.00 98.62 235 GLU A N 1
ATOM 1730 C CA . GLU A 1 235 ? -1.586 4.517 21.756 1.00 98.62 235 GLU A CA 1
ATOM 1731 C C . GLU A 1 235 ? -2.390 5.478 20.872 1.00 98.62 235 GLU A C 1
ATOM 1733 O O . GLU A 1 235 ? -2.357 5.361 19.647 1.00 98.62 235 GLU A O 1
ATOM 1738 N N . ASN A 1 236 ? -3.062 6.464 21.482 1.00 98.56 236 ASN A N 1
ATOM 1739 C CA . ASN A 1 236 ? -3.945 7.432 20.802 1.00 98.56 236 ASN A CA 1
ATOM 1740 C C . ASN A 1 236 ? -5.186 6.797 20.130 1.00 98.56 236 ASN A C 1
ATOM 1742 O O . ASN A 1 236 ? -5.620 7.207 19.051 1.00 98.56 236 ASN A O 1
ATOM 1746 N N . TRP A 1 237 ? -5.754 5.786 20.793 1.00 98.56 237 TRP A N 1
ATOM 1747 C CA . TRP A 1 237 ? -6.994 5.111 20.413 1.00 98.56 237 TRP A CA 1
ATOM 1748 C C . TRP A 1 237 ? -8.020 5.187 21.546 1.00 98.56 237 TRP A C 1
ATOM 1750 O O . TRP A 1 237 ? -7.713 4.856 22.691 1.00 98.56 237 TRP A O 1
ATOM 1760 N N . LEU A 1 238 ? -9.265 5.524 21.212 1.00 98.12 238 LEU A N 1
ATOM 1761 C CA . LEU A 1 238 ? -10.405 5.461 22.122 1.00 98.12 238 LEU A CA 1
ATOM 1762 C C . LEU A 1 238 ? -11.328 4.304 21.727 1.00 98.12 238 LEU A C 1
ATOM 1764 O O . LEU A 1 238 ? -12.088 4.392 20.762 1.00 98.12 238 LEU A O 1
ATOM 1768 N N . PHE A 1 239 ? -11.304 3.219 22.499 1.00 97.62 239 PHE A N 1
ATOM 1769 C CA . PHE A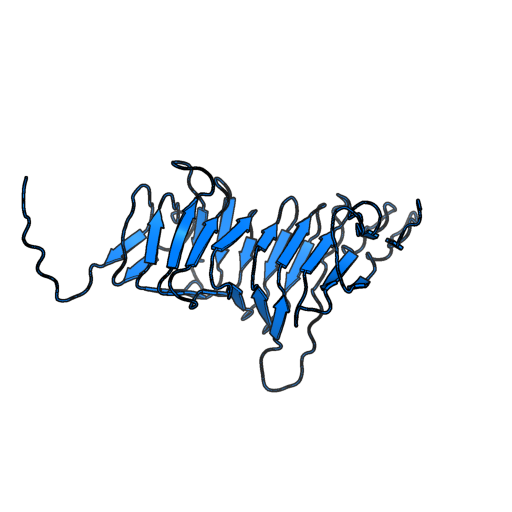 1 239 ? -12.157 2.053 22.260 1.00 97.62 239 PHE A CA 1
ATOM 1770 C C . PHE A 1 239 ? -13.502 2.196 22.973 1.00 97.62 239 PHE A C 1
ATOM 1772 O O . PHE A 1 239 ? -13.602 2.090 24.198 1.00 97.62 239 PHE A O 1
ATOM 1779 N N . LEU A 1 240 ? -14.568 2.389 22.199 1.00 94.81 240 LEU A N 1
ATOM 1780 C CA . LEU A 1 240 ? -15.926 2.446 22.727 1.00 94.81 240 LEU A CA 1
ATOM 1781 C C . LEU A 1 240 ? -16.540 1.047 22.727 1.00 94.81 240 LEU A C 1
ATOM 1783 O O . LEU A 1 240 ? -16.647 0.385 21.691 1.00 94.81 240 LEU A O 1
ATOM 1787 N N . LYS A 1 241 ? -16.999 0.593 23.894 1.00 81.69 241 LYS A N 1
ATOM 1788 C CA . LYS A 1 241 ? -17.723 -0.678 24.006 1.00 81.69 241 LYS A CA 1
ATOM 1789 C C . LYS A 1 241 ? -19.095 -0.582 23.316 1.00 81.69 241 LYS A C 1
ATOM 1791 O O . LYS A 1 241 ? -19.681 0.501 23.272 1.00 81.69 241 LYS A O 1
ATOM 1796 N N . PRO A 1 242 ? -19.650 -1.696 22.801 1.00 72.06 242 PRO A N 1
ATOM 1797 C CA . PRO A 1 242 ? -21.000 -1.702 22.246 1.00 72.06 242 PRO A CA 1
ATOM 1798 C C . PRO A 1 242 ? -22.026 -1.217 23.281 1.00 72.06 242 PRO A C 1
ATOM 1800 O O . PRO A 1 242 ? -22.053 -1.709 24.413 1.00 72.06 242 PRO A O 1
ATOM 1803 N N . VAL A 1 243 ? -22.895 -0.280 22.897 1.00 63.66 243 VAL A N 1
ATOM 1804 C CA . VAL A 1 243 ? -23.993 0.181 23.758 1.00 63.66 243 VAL A CA 1
ATOM 1805 C C . VAL A 1 243 ? -24.960 -0.990 23.983 1.00 63.66 243 VAL A C 1
ATOM 1807 O O . VAL A 1 243 ? -25.516 -1.521 23.026 1.00 63.66 243 VAL A O 1
ATOM 1810 N N . GLY A 1 244 ? -25.153 -1.407 25.241 1.00 57.69 244 GLY A N 1
ATOM 1811 C CA . GLY A 1 244 ? -26.172 -2.399 25.624 1.00 57.69 244 GLY A CA 1
ATOM 1812 C C . GLY A 1 244 ? -25.675 -3.732 26.198 1.00 57.69 244 GLY A C 1
ATOM 1813 O O . GLY A 1 244 ? -26.505 -4.547 26.592 1.00 57.69 244 GLY A O 1
ATOM 1814 N N . LEU A 1 245 ? -24.364 -3.961 26.327 1.00 48.50 245 LEU A N 1
ATOM 1815 C CA . LEU A 1 245 ? -23.845 -5.124 27.059 1.00 48.50 245 LEU A CA 1
ATOM 1816 C C . LEU A 1 245 ? -23.417 -4.717 28.474 1.00 48.50 245 LEU A C 1
ATOM 1818 O O . LEU A 1 245 ? -22.339 -4.163 28.684 1.00 48.50 245 LEU A O 1
ATOM 1822 N N . ARG A 1 246 ? -24.271 -5.015 29.465 1.00 47.88 246 ARG A N 1
ATOM 1823 C CA . ARG A 1 246 ? -23.837 -5.127 30.864 1.00 47.88 246 ARG A CA 1
ATOM 1824 C C . ARG A 1 246 ? -22.917 -6.341 30.950 1.00 47.88 246 ARG A C 1
ATOM 1826 O O . ARG A 1 246 ? -23.396 -7.471 30.946 1.00 47.88 246 ARG A O 1
ATOM 1833 N N . PHE A 1 247 ? -21.611 -6.122 31.020 1.00 52.88 247 PHE A N 1
ATOM 1834 C CA . PHE A 1 247 ? -20.714 -7.187 31.443 1.00 52.88 247 PHE A CA 1
ATOM 1835 C C . PHE A 1 247 ? -20.922 -7.378 32.945 1.00 52.88 247 PHE A C 1
ATOM 1837 O O . PHE A 1 247 ? -20.681 -6.466 33.732 1.00 52.88 247 PHE A O 1
ATOM 1844 N N . MET A 1 248 ? -21.427 -8.549 33.335 1.00 48.94 248 MET A N 1
ATOM 1845 C CA . MET A 1 248 ? -21.187 -9.059 34.680 1.00 48.94 248 MET A CA 1
ATOM 1846 C C . MET A 1 248 ? -19.668 -9.145 34.823 1.00 48.94 248 MET A C 1
ATOM 1848 O O . MET A 1 248 ? -19.032 -9.928 34.119 1.00 48.94 248 MET A O 1
ATOM 1852 N N . GLU A 1 249 ? -19.085 -8.313 35.681 1.00 51.53 249 GLU A N 1
ATOM 1853 C CA . GLU A 1 249 ? -17.708 -8.487 36.135 1.00 51.53 249 GLU A CA 1
ATOM 1854 C C . GLU A 1 249 ? -17.645 -9.780 36.956 1.00 51.53 249 GLU A C 1
ATOM 1856 O O . GLU A 1 249 ? -17.810 -9.799 38.174 1.00 51.53 249 GLU A O 1
ATOM 1861 N N . GLY A 1 250 ? -17.474 -10.898 36.259 1.00 43.75 250 GLY A N 1
ATOM 1862 C CA . GLY A 1 250 ? -17.168 -12.181 36.861 1.00 43.75 250 GLY A CA 1
ATOM 1863 C C . GLY A 1 250 ? -15.674 -12.260 37.115 1.00 43.75 250 GLY A C 1
ATOM 1864 O O . GLY A 1 250 ? -14.925 -12.670 36.235 1.00 43.75 250 GLY A O 1
ATOM 1865 N N . ARG A 1 251 ? -15.256 -11.882 38.327 1.00 41.97 251 ARG A N 1
ATOM 1866 C CA . ARG A 1 251 ? -14.066 -12.469 38.955 1.00 41.97 251 ARG A CA 1
ATOM 1867 C C . ARG A 1 251 ? -14.159 -13.995 38.832 1.00 41.97 251 ARG A C 1
ATOM 1869 O O . ARG A 1 251 ? -15.207 -14.539 39.179 1.00 41.97 251 ARG A O 1
ATOM 1876 N N . ILE A 1 252 ? -13.088 -14.641 38.378 1.00 40.94 252 ILE A N 1
ATOM 1877 C CA . ILE A 1 252 ? -12.221 -15.592 39.107 1.00 40.94 252 ILE A CA 1
ATOM 1878 C C . ILE A 1 252 ? -10.980 -15.800 38.238 1.00 40.94 252 ILE A C 1
ATOM 1880 O O . ILE A 1 252 ? -11.155 -16.081 37.033 1.00 40.94 252 ILE A O 1
#